Protein AF-A0A7R9LLB5-F1 (afdb_monomer_lite)

Sequence (236 aa):
MDQRNLKNLLDFISNYSDINAICLLLKPNNTRVDVIFKSCLLQLFSHLNKSAADNILFLYTNTHTPGNSATILISELNRVRNDNPDINIKHNKQIIYCINYKPFTYAVAASSPNNIELSTDLKNDQDIKWKRSNVECKRLLDYICGLSTLVVNMAPPIGNERKQDTQRNLGDKQNEITLLMVSESGVEKSTFINAYVNYMTYDTMDEARDGKIKCLLNEKFTLMDQDTYELKTIGL

Structure (mmCIF, N/CA/C/O backbone):
data_AF-A0A7R9LLB5-F1
#
_entry.id   AF-A0A7R9LLB5-F1
#
loop_
_atom_site.group_PDB
_atom_site.id
_atom_site.type_symbol
_atom_site.label_atom_id
_atom_site.label_alt_id
_atom_site.label_comp_id
_atom_site.label_asym_id
_atom_site.label_entity_id
_atom_site.label_seq_id
_atom_site.pdbx_PDB_ins_code
_atom_site.Cartn_x
_atom_site.Cartn_y
_atom_site.Cartn_z
_atom_site.occupancy
_atom_site.B_iso_or_equiv
_atom_site.auth_seq_id
_atom_site.auth_comp_id
_atom_site.auth_asym_id
_atom_site.auth_atom_id
_atom_site.pdbx_PDB_model_num
ATOM 1 N N . MET A 1 1 ? -5.709 19.212 6.577 1.00 49.56 1 MET A N 1
ATOM 2 C CA . MET A 1 1 ? -7.121 18.808 6.652 1.00 49.56 1 MET A CA 1
ATOM 3 C C . MET A 1 1 ? -7.777 19.686 7.686 1.00 49.56 1 MET A C 1
ATOM 5 O O . MET A 1 1 ? -7.492 19.556 8.865 1.00 49.56 1 MET A O 1
ATOM 9 N N . ASP A 1 2 ? -8.557 20.637 7.190 1.00 49.38 2 ASP A N 1
ATOM 10 C CA . ASP A 1 2 ? -9.452 21.497 7.967 1.00 49.38 2 ASP A CA 1
ATOM 11 C C . ASP A 1 2 ? -10.677 20.674 8.438 1.00 49.38 2 ASP A C 1
ATOM 13 O O . ASP A 1 2 ? -10.947 19.619 7.854 1.00 49.38 2 ASP A O 1
ATOM 17 N N . GLN A 1 3 ? -11.440 21.134 9.438 1.00 52.91 3 GLN A N 1
ATOM 18 C CA . GLN A 1 3 ? -12.658 20.464 9.946 1.00 52.91 3 GLN A CA 1
ATOM 19 C C . GLN A 1 3 ? -13.660 20.137 8.823 1.00 52.91 3 GLN A C 1
ATOM 21 O O . GLN A 1 3 ? -14.359 19.126 8.865 1.00 52.91 3 GLN A O 1
ATOM 26 N N . ARG A 1 4 ? -13.665 20.951 7.761 1.00 54.00 4 ARG A N 1
ATOM 27 C CA . ARG A 1 4 ? -14.432 20.717 6.528 1.00 54.00 4 ARG A CA 1
ATOM 28 C C . ARG A 1 4 ? -14.044 19.426 5.802 1.00 54.00 4 ARG A C 1
ATOM 30 O O . ARG A 1 4 ? -14.923 18.724 5.320 1.00 54.00 4 ARG A O 1
ATOM 37 N N . ASN A 1 5 ? -12.758 19.075 5.754 1.00 58.94 5 ASN A N 1
ATOM 38 C CA . ASN A 1 5 ? -12.308 17.849 5.086 1.00 58.94 5 ASN A CA 1
ATOM 39 C C . ASN A 1 5 ? -12.683 16.602 5.886 1.00 58.94 5 ASN A C 1
ATOM 41 O O . ASN A 1 5 ? -12.982 15.577 5.284 1.00 58.94 5 ASN A O 1
ATOM 45 N N . LEU A 1 6 ? -12.692 16.694 7.219 1.00 60.88 6 LEU A N 1
ATOM 46 C CA . LEU A 1 6 ? -13.180 15.604 8.055 1.00 60.88 6 LEU A CA 1
ATOM 47 C C . LEU A 1 6 ? -14.690 15.448 7.925 1.00 60.88 6 LEU A C 1
ATOM 49 O O . LEU A 1 6 ? -15.148 14.329 7.749 1.00 60.88 6 LEU A O 1
ATOM 53 N N . LYS A 1 7 ? -15.458 16.541 7.985 1.00 64.31 7 LYS A N 1
ATOM 54 C CA . LYS A 1 7 ? -16.906 16.470 7.777 1.00 64.31 7 LYS A CA 1
ATOM 55 C C . LYS A 1 7 ? -17.223 15.827 6.429 1.00 64.31 7 LYS A C 1
ATOM 57 O O . LYS A 1 7 ? -17.986 14.879 6.392 1.00 64.31 7 LYS A O 1
ATOM 62 N N . ASN A 1 8 ? -16.539 16.236 5.362 1.00 65.94 8 ASN A N 1
ATOM 63 C CA . ASN A 1 8 ? -16.682 15.604 4.051 1.00 65.94 8 ASN A CA 1
ATOM 64 C C . ASN A 1 8 ? -16.274 14.121 4.056 1.00 65.94 8 ASN A C 1
ATOM 66 O O . ASN A 1 8 ? -16.890 13.331 3.355 1.00 65.94 8 ASN A O 1
ATOM 70 N N . LEU A 1 9 ? -15.249 13.729 4.824 1.00 68.00 9 LEU A N 1
ATOM 71 C CA . LEU A 1 9 ? -14.846 12.328 4.972 1.00 68.00 9 LEU A CA 1
ATOM 72 C C . LEU A 1 9 ? -15.898 11.517 5.740 1.00 68.00 9 LEU A C 1
ATOM 74 O O . LEU A 1 9 ? -16.218 10.414 5.321 1.00 68.00 9 LEU A O 1
ATOM 78 N N . LEU A 1 10 ? -16.442 12.048 6.836 1.00 66.69 10 LEU A N 1
ATOM 79 C CA . LEU A 1 10 ? -17.487 11.405 7.634 1.00 66.69 10 LEU A CA 1
ATOM 80 C C . LEU A 1 10 ? -18.813 11.336 6.868 1.00 66.69 10 LEU A C 1
ATOM 82 O O . LEU A 1 10 ? -19.460 10.296 6.896 1.00 66.69 10 LEU A O 1
ATOM 86 N N . ASP A 1 11 ? -19.171 12.395 6.139 1.00 66.50 11 ASP A N 1
ATOM 87 C CA . ASP A 1 11 ? -20.313 12.435 5.223 1.00 66.50 11 ASP A CA 1
ATOM 88 C C . ASP A 1 11 ? -20.103 11.450 4.063 1.00 66.50 11 ASP A C 1
ATOM 90 O O . ASP A 1 11 ? -21.030 10.777 3.632 1.00 66.50 11 ASP A O 1
ATOM 94 N N . PHE A 1 12 ? -18.876 11.306 3.555 1.00 67.75 12 PHE A N 1
ATOM 95 C CA . PHE A 1 12 ? -18.561 10.275 2.568 1.00 67.75 12 PHE A CA 1
ATOM 96 C C . PHE A 1 12 ? -18.749 8.883 3.175 1.00 67.75 12 PHE A C 1
ATOM 98 O O . PHE A 1 12 ? -19.498 8.092 2.623 1.00 67.75 12 PHE A O 1
ATOM 105 N N . ILE A 1 13 ? -18.144 8.606 4.334 1.00 65.75 13 ILE A N 1
ATOM 106 C CA . ILE A 1 13 ? -18.245 7.324 5.047 1.00 65.75 13 ILE A CA 1
ATOM 107 C C . ILE A 1 13 ? -19.707 6.968 5.364 1.00 65.75 13 ILE A C 1
ATOM 109 O O . ILE A 1 13 ? -20.083 5.812 5.209 1.00 65.75 13 ILE A O 1
ATOM 113 N N . SER A 1 14 ? -20.543 7.937 5.756 1.00 65.06 14 SER A N 1
ATOM 114 C CA . SER A 1 14 ? -21.964 7.713 6.069 1.00 65.06 14 SER A CA 1
ATOM 115 C C . SER A 1 14 ? -22.841 7.454 4.840 1.00 65.06 14 SER A C 1
ATOM 117 O O . SER A 1 14 ? -23.925 6.890 4.978 1.00 65.06 14 SER A O 1
ATOM 119 N N . ASN A 1 15 ? -22.379 7.822 3.642 1.00 64.06 15 ASN A N 1
ATOM 120 C CA . ASN A 1 1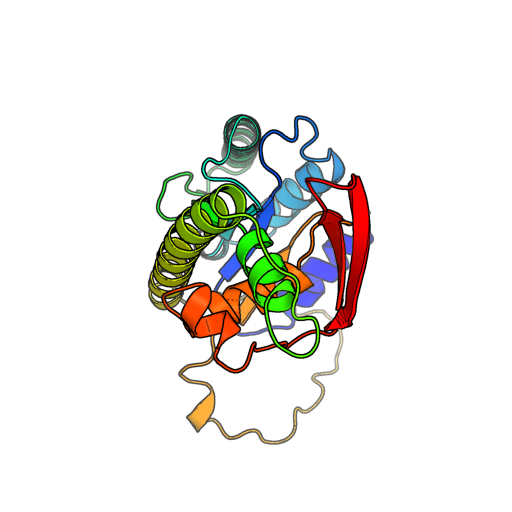5 ? -23.096 7.593 2.387 1.00 64.06 15 ASN A CA 1
ATOM 121 C C . ASN A 1 15 ? -22.830 6.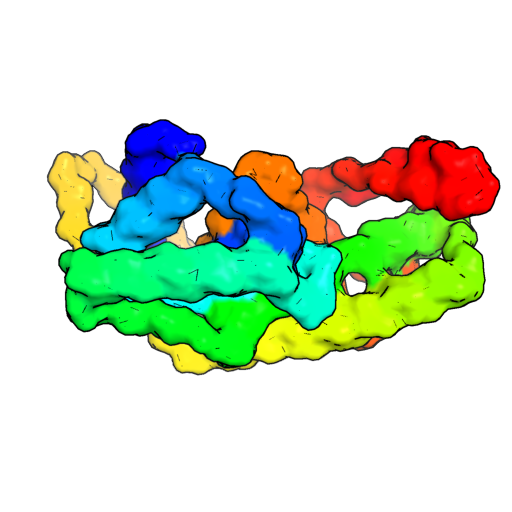211 1.760 1.00 64.06 15 ASN A C 1
ATOM 123 O O . ASN A 1 15 ? -23.534 5.841 0.821 1.00 64.06 15 ASN A O 1
ATOM 127 N N . TYR A 1 16 ? -21.860 5.434 2.257 1.00 63.41 16 TYR A N 1
ATOM 128 C CA . TYR A 1 16 ? -21.642 4.052 1.812 1.00 63.41 16 TYR A CA 1
ATOM 129 C C . TYR A 1 16 ? -22.176 3.071 2.852 1.00 63.41 16 TYR A C 1
ATOM 131 O O . TYR A 1 16 ? -21.765 3.086 4.009 1.00 63.41 16 TYR A O 1
ATOM 139 N N . SER A 1 17 ? -23.075 2.183 2.422 1.00 57.56 17 SER A N 1
ATOM 140 C CA . SER A 1 17 ? -23.671 1.160 3.287 1.00 57.56 17 SER A CA 1
ATOM 141 C C . SER A 1 17 ? -22.697 0.048 3.683 1.00 57.56 17 SER A C 1
ATOM 143 O O . SER A 1 17 ? -22.923 -0.602 4.699 1.00 57.56 17 SER A O 1
ATOM 145 N N . ASP A 1 18 ? -21.629 -0.156 2.899 1.00 70.56 18 ASP A N 1
ATOM 146 C CA . ASP A 1 18 ? -20.820 -1.375 2.926 1.00 70.56 18 ASP A CA 1
ATOM 147 C C . ASP A 1 18 ? -19.309 -1.056 2.808 1.00 70.56 18 ASP A C 1
ATOM 149 O O . ASP A 1 18 ? -18.733 -1.189 1.729 1.00 70.56 18 ASP A O 1
ATOM 153 N N . ILE A 1 19 ? -18.650 -0.597 3.885 1.00 75.75 19 ILE A N 1
ATOM 154 C CA . ILE A 1 19 ? -17.178 -0.414 3.923 1.00 75.75 19 ILE A CA 1
ATOM 155 C C . ILE A 1 19 ? -16.534 -1.606 4.638 1.00 75.75 19 ILE A C 1
ATOM 157 O O . ILE A 1 19 ? -16.838 -1.870 5.795 1.00 75.75 19 ILE A O 1
ATOM 161 N N . ASN A 1 20 ? -15.603 -2.318 4.001 1.00 84.19 20 ASN A N 1
ATOM 162 C CA . ASN A 1 20 ? -14.932 -3.466 4.626 1.00 84.19 20 ASN A CA 1
ATOM 163 C C . ASN A 1 20 ? -13.692 -3.058 5.417 1.00 84.19 20 ASN A C 1
ATOM 165 O O . ASN A 1 20 ? -13.414 -3.650 6.456 1.00 84.19 20 ASN A O 1
ATOM 169 N N . ALA A 1 21 ? -12.939 -2.061 4.950 1.00 86.94 21 ALA A N 1
ATOM 170 C CA . ALA A 1 21 ? -11.770 -1.579 5.676 1.00 86.94 21 ALA A CA 1
ATOM 171 C C . ALA A 1 21 ? -11.461 -0.103 5.417 1.00 86.94 21 ALA A C 1
ATOM 173 O O . ALA A 1 21 ? -11.672 0.426 4.323 1.00 86.94 21 ALA A O 1
ATOM 174 N N . ILE A 1 22 ? -10.898 0.543 6.435 1.00 84.62 22 ILE A N 1
ATOM 175 C CA . ILE A 1 22 ? -10.331 1.887 6.381 1.00 84.62 22 ILE A CA 1
ATOM 176 C C . ILE A 1 22 ? -8.808 1.741 6.424 1.00 84.62 22 ILE A C 1
ATOM 178 O O . ILE A 1 22 ? -8.217 1.477 7.469 1.00 84.62 22 ILE A O 1
ATOM 182 N N . CYS A 1 23 ? -8.167 1.912 5.273 1.00 87.12 23 CYS A N 1
ATOM 183 C CA . CYS A 1 23 ? -6.726 1.806 5.094 1.00 87.12 23 CYS A CA 1
ATOM 184 C C . CYS A 1 23 ? -6.063 3.178 5.259 1.00 87.12 23 CYS A C 1
ATOM 186 O O . CYS A 1 23 ? -6.238 4.083 4.440 1.00 87.12 23 CYS A O 1
ATOM 188 N N . LEU A 1 24 ? -5.257 3.323 6.304 1.00 85.06 24 LEU A N 1
ATOM 189 C CA . LEU A 1 24 ? -4.486 4.523 6.606 1.00 85.06 24 LEU A CA 1
ATOM 190 C C . LEU A 1 24 ? -3.073 4.373 6.035 1.00 85.06 24 LEU A C 1
ATOM 192 O O . LEU A 1 24 ? -2.275 3.596 6.558 1.00 85.06 24 LEU A O 1
ATOM 196 N N . LEU A 1 25 ? -2.758 5.104 4.965 1.00 85.19 25 LEU A N 1
ATOM 197 C CA . LEU A 1 25 ? -1.441 5.060 4.327 1.00 85.19 25 LEU A CA 1
ATOM 198 C C . LEU A 1 25 ? -0.477 6.037 5.015 1.00 85.19 25 LEU A C 1
ATOM 200 O O . LEU A 1 25 ? -0.747 7.237 5.104 1.00 85.19 25 LEU A O 1
ATOM 204 N N . LEU A 1 26 ? 0.669 5.516 5.452 1.00 82.69 26 LEU A N 1
ATOM 205 C CA . LEU A 1 26 ? 1.672 6.188 6.277 1.00 82.69 26 LEU A CA 1
ATOM 206 C C . LEU A 1 26 ? 3.067 6.098 5.639 1.00 82.69 26 LEU A C 1
ATOM 208 O O . LEU A 1 26 ? 3.424 5.093 5.022 1.00 82.69 26 LEU A O 1
ATOM 212 N N . LYS A 1 27 ? 3.902 7.125 5.838 1.00 81.19 27 LYS A N 1
ATOM 213 C CA . LYS A 1 27 ? 5.339 7.069 5.509 1.00 81.19 27 LYS A CA 1
ATOM 214 C C . LYS A 1 27 ? 6.141 6.577 6.727 1.00 81.19 27 LYS A C 1
ATOM 216 O O . LYS A 1 27 ? 5.858 7.027 7.839 1.00 81.19 27 LYS A O 1
ATOM 221 N N . PRO A 1 28 ? 7.138 5.687 6.553 1.00 75.06 28 PRO A N 1
ATOM 222 C CA . PRO A 1 28 ? 8.045 5.289 7.630 1.00 75.06 28 PRO A CA 1
ATOM 223 C C . PRO A 1 28 ? 8.881 6.480 8.100 1.00 75.06 28 PRO A C 1
ATOM 225 O O . PRO A 1 28 ? 9.224 7.355 7.305 1.00 75.06 28 PRO A O 1
ATOM 228 N N . ASN A 1 29 ? 9.275 6.476 9.374 1.00 68.50 29 ASN A N 1
ATOM 229 C CA . ASN A 1 29 ? 10.201 7.457 9.961 1.00 68.50 29 ASN A CA 1
ATOM 230 C C . ASN A 1 29 ? 9.815 8.929 9.745 1.00 68.50 29 ASN A C 1
ATOM 232 O O . ASN A 1 29 ? 10.645 9.821 9.922 1.00 68.50 29 ASN A O 1
ATOM 236 N N . ASN A 1 30 ? 8.557 9.197 9.405 1.00 66.00 30 ASN A N 1
ATOM 237 C CA . ASN A 1 30 ? 8.038 10.541 9.416 1.00 66.00 30 ASN A CA 1
ATOM 238 C C . ASN A 1 30 ? 7.872 10.953 10.884 1.00 66.00 30 ASN A C 1
ATOM 240 O O . ASN A 1 30 ? 6.969 10.482 11.579 1.00 66.00 30 ASN A O 1
ATOM 244 N N . THR A 1 31 ? 8.793 11.791 11.362 1.00 55.16 31 THR A N 1
ATOM 245 C CA . THR A 1 31 ? 8.738 12.411 12.697 1.00 55.16 31 THR A CA 1
ATOM 246 C C . THR A 1 31 ? 7.596 13.417 12.801 1.00 55.16 31 THR A C 1
ATOM 248 O O . THR A 1 31 ? 7.167 13.760 13.899 1.00 55.16 31 THR A O 1
ATOM 251 N N . ARG A 1 32 ? 7.079 13.854 11.648 1.00 56.00 32 ARG A N 1
ATOM 252 C CA . ARG A 1 32 ? 5.889 14.673 11.480 1.00 56.00 32 ARG A CA 1
ATOM 253 C C . ARG A 1 32 ? 4.791 13.796 10.892 1.00 56.00 32 ARG A C 1
ATOM 255 O O . ARG A 1 32 ? 4.390 13.993 9.752 1.00 56.00 32 ARG A O 1
ATOM 262 N N . VAL A 1 33 ? 4.308 12.816 11.657 1.00 55.97 33 VAL A N 1
ATOM 263 C CA . VAL A 1 33 ? 2.903 12.422 11.476 1.00 55.97 33 VAL A CA 1
ATOM 264 C C . VAL A 1 33 ? 2.143 13.733 11.644 1.00 55.97 33 VAL A C 1
ATOM 266 O O . VAL A 1 33 ? 2.167 14.290 12.744 1.00 55.97 33 VAL A O 1
ATOM 269 N N . ASP A 1 34 ? 1.678 14.318 10.537 1.00 57.62 34 ASP A N 1
ATOM 270 C CA . ASP A 1 34 ? 1.334 15.735 10.478 1.00 57.62 34 ASP A CA 1
ATOM 271 C C . ASP A 1 34 ? 0.345 16.023 11.611 1.00 57.62 34 ASP A C 1
ATOM 273 O O . ASP A 1 34 ? -0.551 15.220 11.873 1.00 57.62 34 ASP A O 1
ATOM 277 N N . VAL A 1 35 ? 0.501 17.140 12.324 1.00 56.19 35 VAL A N 1
ATOM 278 C CA . VAL A 1 35 ? -0.443 17.557 13.379 1.00 56.19 35 VAL A CA 1
ATOM 279 C C . VAL A 1 35 ? -1.879 17.498 12.845 1.00 56.19 35 VAL A C 1
ATOM 281 O O . VAL A 1 35 ? -2.815 17.137 13.558 1.00 56.19 35 VAL A O 1
ATOM 284 N N . ILE A 1 36 ? -2.026 17.767 11.550 1.00 53.47 36 ILE A N 1
ATOM 285 C CA . ILE A 1 36 ? -3.245 17.609 10.773 1.00 53.47 36 ILE A CA 1
ATOM 286 C C . ILE A 1 36 ? -3.702 16.150 10.648 1.00 53.47 36 ILE A C 1
ATOM 288 O O . ILE A 1 36 ? -4.884 15.870 10.840 1.00 53.47 36 ILE A O 1
ATOM 292 N N . PHE A 1 37 ? -2.814 15.226 10.283 1.00 60.97 37 PHE A N 1
ATOM 293 C CA . PHE A 1 37 ? -3.149 13.811 10.142 1.00 60.97 37 PHE A CA 1
ATOM 294 C C . PHE A 1 37 ? -3.474 13.195 11.503 1.00 60.97 37 PHE A C 1
ATOM 296 O O . PHE A 1 37 ? -4.466 12.487 11.635 1.00 60.97 37 PHE A O 1
ATOM 303 N N . LYS A 1 38 ? -2.722 13.572 12.540 1.00 63.38 38 LYS A N 1
ATOM 304 C CA . LYS A 1 38 ? -3.017 13.268 13.939 1.00 63.38 38 LYS A CA 1
ATOM 305 C C . LYS A 1 38 ? -4.412 13.754 14.333 1.00 63.38 38 LYS A C 1
ATOM 307 O O . LYS A 1 38 ? -5.217 12.955 14.789 1.00 63.38 38 LYS A O 1
ATOM 312 N N . SER A 1 39 ? -4.727 15.031 14.112 1.00 59.09 39 SER A N 1
ATOM 313 C CA . SER A 1 39 ? -6.050 15.589 14.425 1.00 59.09 39 SER A CA 1
ATOM 314 C C . SER A 1 39 ? -7.172 14.892 13.643 1.00 59.09 39 SER A C 1
ATOM 316 O O . SER A 1 39 ? -8.220 14.592 14.206 1.00 59.09 39 SER A O 1
ATOM 318 N N . CYS A 1 40 ? -6.927 14.553 12.373 1.00 62.19 40 CYS A N 1
ATOM 319 C CA . CYS A 1 40 ? -7.862 13.798 11.540 1.00 62.19 40 CYS A CA 1
ATOM 320 C C . CYS A 1 40 ? -8.109 12.387 12.087 1.00 62.19 40 CYS A C 1
ATOM 322 O O . CYS A 1 40 ? -9.258 11.974 12.184 1.00 62.19 40 CYS A O 1
ATOM 324 N N . LEU A 1 41 ? -7.060 11.672 12.502 1.00 69.25 41 LEU A N 1
ATOM 325 C CA . LEU A 1 41 ? -7.192 10.352 13.114 1.00 69.25 41 LEU A CA 1
ATOM 326 C C . LEU A 1 41 ? -7.952 10.406 14.437 1.00 69.25 41 LEU A C 1
ATOM 328 O O . LEU A 1 41 ? -8.886 9.634 14.615 1.00 69.25 41 LEU A O 1
ATOM 332 N N . LEU A 1 42 ? -7.597 11.332 15.337 1.00 65.62 42 LEU A N 1
ATOM 333 C CA . LEU A 1 42 ? -8.286 11.498 16.624 1.00 65.62 42 LEU A CA 1
ATOM 334 C C . LEU A 1 42 ? -9.783 11.742 16.420 1.00 65.62 42 LEU A C 1
ATOM 336 O O . LEU A 1 42 ? -10.610 11.100 17.062 1.00 65.62 42 LEU A O 1
ATOM 340 N N . GLN A 1 43 ? -10.125 12.643 15.500 1.00 65.75 43 GLN A N 1
ATOM 341 C CA . GLN A 1 43 ? -11.515 12.966 15.222 1.00 65.75 43 GLN A CA 1
ATOM 342 C C . GLN A 1 43 ? -12.224 11.852 14.439 1.00 65.75 43 GLN A C 1
ATOM 344 O O . GLN A 1 43 ? -13.404 11.627 14.662 1.00 65.75 43 GLN A O 1
ATOM 349 N N . LEU A 1 44 ? -11.547 11.114 13.554 1.00 71.62 44 LEU A N 1
ATOM 350 C CA . LEU A 1 44 ? -12.133 9.926 12.932 1.00 71.62 44 LEU A CA 1
ATOM 351 C C . LEU A 1 44 ? -12.498 8.914 14.024 1.00 71.62 44 LEU A C 1
ATOM 353 O O . LEU A 1 44 ? -13.653 8.520 14.125 1.00 71.62 44 LEU A O 1
ATOM 357 N N . PHE A 1 45 ? -11.553 8.568 14.899 1.00 72.00 45 PHE A N 1
ATOM 358 C CA . PHE A 1 45 ? -11.795 7.607 15.971 1.00 72.00 45 PHE A CA 1
ATOM 359 C C . PHE A 1 45 ? -12.903 8.057 16.928 1.00 72.00 45 PHE A C 1
ATOM 361 O O . PHE A 1 45 ? -13.749 7.239 17.260 1.00 72.00 45 PHE A O 1
ATOM 368 N N . SER A 1 46 ? -12.982 9.339 17.304 1.00 67.31 46 SER A N 1
ATOM 369 C CA . SER A 1 46 ? -14.027 9.825 18.223 1.00 67.31 46 SER A CA 1
ATOM 370 C C . SER A 1 46 ? -15.456 9.724 17.673 1.00 67.31 46 SER A C 1
ATOM 372 O O . SER A 1 46 ? -16.407 9.795 18.443 1.00 67.31 46 SER A O 1
ATOM 374 N N . HIS A 1 47 ? -15.624 9.603 16.353 1.00 65.75 47 HIS A N 1
ATOM 375 C CA . HIS A 1 47 ? -16.934 9.474 15.701 1.00 65.75 47 HIS A CA 1
ATOM 376 C C . HIS A 1 47 ? -17.217 8.047 15.211 1.00 65.75 47 HIS A C 1
ATOM 378 O O . HIS A 1 47 ? -18.312 7.766 14.726 1.00 65.75 47 HIS A O 1
ATOM 384 N N . LEU A 1 48 ? -16.242 7.143 15.317 1.00 65.56 48 LEU A N 1
ATOM 385 C CA . LEU A 1 48 ? -16.372 5.757 14.898 1.00 65.56 48 LEU A CA 1
ATOM 386 C C . LEU A 1 48 ? -16.889 4.898 16.061 1.00 65.56 48 LEU A C 1
ATOM 388 O O . LEU A 1 48 ? -16.383 4.946 17.179 1.00 65.56 48 LEU A O 1
ATOM 392 N N . ASN A 1 49 ? -17.911 4.086 15.791 1.00 64.06 49 ASN A N 1
ATOM 393 C CA . ASN A 1 49 ? -18.416 3.116 16.760 1.00 64.06 49 ASN A CA 1
ATOM 394 C C . ASN A 1 49 ? -17.389 1.989 17.010 1.00 64.06 49 ASN A C 1
ATOM 396 O O . ASN A 1 49 ? -16.446 1.796 16.243 1.00 64.06 49 ASN A O 1
ATOM 400 N N . LYS A 1 50 ? -17.591 1.200 18.073 1.00 64.25 50 LYS A N 1
ATOM 401 C CA . LYS A 1 50 ? -16.687 0.098 18.450 1.00 64.25 50 LYS A CA 1
ATOM 402 C C . LYS A 1 50 ? -16.409 -0.879 17.299 1.00 64.25 50 LYS A C 1
ATOM 404 O O . LYS A 1 50 ? -15.284 -1.349 17.182 1.00 64.25 50 LYS A O 1
ATOM 409 N N . SER A 1 51 ? -17.399 -1.151 16.443 1.00 64.56 51 SER A N 1
ATOM 410 C CA . SER A 1 51 ? -17.217 -2.034 15.283 1.00 64.56 51 SER A CA 1
ATOM 411 C C . SER A 1 51 ? -16.289 -1.441 14.225 1.00 64.56 51 SER A C 1
ATOM 413 O O . SER A 1 51 ? -15.489 -2.170 13.660 1.00 64.56 51 SER A O 1
ATOM 415 N N . ALA A 1 52 ? -16.315 -0.126 14.000 1.00 68.94 52 ALA A N 1
ATOM 416 C CA . ALA A 1 52 ? -15.465 0.518 13.001 1.00 68.94 52 ALA A CA 1
ATOM 417 C C . ALA A 1 52 ? -13.972 0.461 13.332 1.00 68.94 52 ALA A C 1
ATOM 419 O O . ALA A 1 52 ? -13.151 0.451 12.417 1.00 68.94 52 ALA A O 1
ATOM 420 N N . ALA A 1 53 ? -13.613 0.401 14.617 1.00 72.94 53 ALA A N 1
ATOM 421 C CA . ALA A 1 53 ? -12.221 0.288 15.044 1.00 72.94 53 ALA A CA 1
ATOM 422 C C . ALA A 1 53 ? -11.557 -1.020 14.575 1.00 72.94 53 ALA A C 1
ATOM 424 O O . ALA A 1 53 ? -10.357 -1.022 14.300 1.00 72.94 53 ALA A O 1
ATOM 425 N N . ASP A 1 54 ? -12.323 -2.109 14.441 1.00 78.25 54 ASP A N 1
ATOM 426 C CA . ASP A 1 54 ? -11.818 -3.399 13.952 1.00 78.25 54 ASP A CA 1
ATOM 427 C C . ASP A 1 54 ? -11.543 -3.392 12.437 1.00 78.25 54 ASP A C 1
ATOM 429 O O . ASP A 1 54 ? -10.734 -4.183 11.954 1.00 78.25 54 ASP A O 1
ATOM 433 N N . ASN A 1 55 ? -12.155 -2.468 11.691 1.00 83.69 55 ASN A N 1
ATOM 434 C CA . ASN A 1 55 ? -11.976 -2.330 10.246 1.00 83.69 55 ASN A CA 1
ATOM 435 C C . ASN A 1 55 ? -10.811 -1.393 9.865 1.00 83.69 55 ASN A C 1
ATOM 437 O O . ASN A 1 55 ? -10.611 -1.117 8.681 1.00 83.69 55 ASN A O 1
ATOM 441 N N . ILE A 1 56 ? -10.041 -0.876 10.829 1.00 84.69 56 ILE A N 1
ATOM 442 C CA . ILE A 1 56 ? -8.961 0.090 10.575 1.00 84.69 56 ILE A CA 1
ATOM 443 C C . ILE A 1 56 ? -7.617 -0.619 10.416 1.00 84.69 56 ILE A C 1
ATOM 445 O O . ILE A 1 56 ? -7.169 -1.351 11.298 1.00 84.69 56 ILE A O 1
ATOM 449 N N . LEU A 1 57 ? -6.944 -0.344 9.298 1.00 89.50 57 LEU A N 1
ATOM 450 C CA . LEU A 1 57 ? -5.673 -0.951 8.907 1.00 89.50 57 LEU A CA 1
ATOM 451 C C . LEU A 1 57 ? -4.621 0.132 8.658 1.00 89.50 57 LEU A C 1
ATOM 453 O O . LEU A 1 57 ? -4.909 1.168 8.061 1.00 89.50 57 LEU A O 1
ATOM 457 N N . PHE A 1 58 ? -3.381 -0.120 9.070 1.00 88.56 58 PHE A N 1
ATOM 458 C CA . PHE A 1 58 ? -2.257 0.804 8.909 1.00 88.56 58 PHE A CA 1
ATOM 459 C C . PHE A 1 58 ? -1.287 0.285 7.850 1.00 88.56 58 PHE A C 1
ATOM 461 O O . PHE A 1 58 ? -0.655 -0.756 8.025 1.00 88.56 58 PHE A O 1
ATOM 468 N N . LEU A 1 59 ? -1.153 1.017 6.747 1.00 90.94 59 LEU A N 1
ATOM 469 C CA . LEU A 1 59 ? -0.329 0.648 5.600 1.00 90.94 59 LEU A CA 1
ATOM 470 C C . LEU A 1 59 ? 0.876 1.586 5.515 1.00 90.94 59 LEU A C 1
ATOM 472 O O . LEU A 1 59 ? 0.752 2.747 5.142 1.00 90.94 59 LEU A O 1
ATOM 476 N N . TYR A 1 60 ? 2.064 1.086 5.823 1.00 89.38 60 TYR A N 1
ATOM 477 C CA . TYR A 1 60 ? 3.311 1.821 5.670 1.00 89.38 60 TYR A CA 1
ATOM 478 C C . TYR A 1 60 ? 3.879 1.621 4.266 1.00 89.38 60 TYR A C 1
ATOM 480 O O . TYR A 1 60 ? 4.196 0.503 3.858 1.00 89.38 60 TYR A O 1
ATOM 488 N N . THR A 1 61 ? 4.018 2.716 3.524 1.00 88.25 61 THR A N 1
ATOM 489 C CA . THR A 1 61 ? 4.473 2.688 2.129 1.00 88.25 61 THR A CA 1
ATOM 490 C C . THR A 1 61 ? 5.996 2.754 2.021 1.00 88.25 61 THR A C 1
ATOM 492 O O . THR A 1 61 ? 6.634 3.484 2.778 1.00 88.25 61 THR A O 1
ATOM 495 N N . ASN A 1 62 ? 6.575 2.056 1.040 1.00 87.19 62 ASN A N 1
ATOM 496 C CA . ASN A 1 62 ? 8.006 2.103 0.701 1.00 87.19 62 ASN A CA 1
ATOM 497 C C . ASN A 1 62 ? 8.952 1.751 1.858 1.00 87.19 62 ASN A C 1
ATOM 499 O O . ASN A 1 62 ? 9.999 2.373 2.044 1.00 87.19 62 ASN A O 1
ATOM 503 N N . THR A 1 63 ? 8.570 0.752 2.651 1.00 88.56 63 THR A N 1
ATOM 504 C CA . THR A 1 63 ? 9.370 0.271 3.777 1.00 88.56 63 THR A CA 1
ATOM 505 C C . THR A 1 63 ? 9.170 -1.215 4.025 1.00 88.56 63 THR A C 1
ATOM 507 O O . THR A 1 63 ? 8.230 -1.823 3.519 1.00 88.56 63 THR A O 1
ATOM 510 N N . HIS A 1 64 ? 10.054 -1.800 4.828 1.00 85.06 64 HIS A N 1
ATOM 511 C CA . HIS A 1 64 ? 9.912 -3.153 5.372 1.00 85.06 64 HIS A CA 1
ATOM 512 C C . HIS A 1 64 ? 9.488 -3.167 6.837 1.00 85.06 64 HIS A C 1
ATOM 514 O O . HIS A 1 64 ? 9.063 -4.202 7.343 1.00 85.06 64 HIS A O 1
ATOM 520 N N . THR A 1 65 ? 9.613 -2.032 7.522 1.00 86.31 65 THR A N 1
ATOM 521 C CA . THR A 1 65 ? 9.178 -1.874 8.905 1.00 86.31 65 THR A CA 1
ATOM 522 C C . THR A 1 65 ? 8.460 -0.535 9.065 1.00 86.31 65 THR A C 1
ATOM 524 O O . THR A 1 65 ? 8.796 0.433 8.379 1.00 86.31 65 THR A O 1
ATOM 527 N N . PRO A 1 66 ? 7.505 -0.422 9.997 1.00 83.62 66 PRO A N 1
ATOM 528 C CA . PRO A 1 66 ? 6.835 0.851 10.270 1.00 83.62 66 PRO A CA 1
ATOM 529 C C . PRO A 1 66 ? 7.780 1.986 10.704 1.00 83.62 66 PRO A C 1
ATOM 531 O O . PRO A 1 66 ? 7.445 3.170 10.602 1.00 83.62 66 PRO A O 1
ATOM 534 N N . GLY A 1 67 ? 8.970 1.627 11.199 1.00 84.69 67 GLY A N 1
ATOM 535 C CA . GLY A 1 67 ? 9.956 2.561 11.729 1.00 84.69 67 GLY A CA 1
ATOM 536 C C . GLY A 1 67 ? 9.434 3.346 12.935 1.00 84.69 67 GLY A C 1
ATOM 537 O O . GLY A 1 67 ? 8.496 2.933 13.619 1.00 84.69 67 GLY A O 1
ATOM 538 N N . ASN A 1 68 ? 10.017 4.520 13.173 1.00 80.50 68 ASN A N 1
ATOM 539 C CA . ASN A 1 68 ? 9.674 5.371 14.321 1.00 80.50 68 ASN A CA 1
ATOM 540 C C . ASN A 1 68 ? 8.226 5.891 14.284 1.00 80.50 68 ASN A C 1
ATOM 542 O O . ASN A 1 68 ? 7.657 6.230 15.322 1.00 80.50 68 ASN A O 1
ATOM 546 N N . SER A 1 69 ? 7.605 5.923 13.103 1.00 79.06 69 SER A N 1
ATOM 547 C CA . SER A 1 69 ? 6.217 6.357 12.936 1.00 79.06 69 SER A CA 1
ATOM 548 C C . SER A 1 69 ? 5.211 5.398 13.580 1.00 79.06 69 SER A C 1
ATOM 550 O O . SER A 1 69 ? 4.129 5.847 13.951 1.00 79.06 69 SER A O 1
ATOM 552 N N . ALA A 1 70 ? 5.549 4.115 13.781 1.00 81.31 70 ALA A N 1
ATOM 553 C CA . ALA A 1 70 ? 4.716 3.226 14.600 1.00 81.31 70 ALA A CA 1
ATOM 554 C C . ALA A 1 70 ? 4.704 3.649 16.065 1.00 81.31 70 ALA A C 1
ATOM 556 O O . ALA A 1 70 ? 3.640 3.706 16.661 1.00 81.31 70 ALA A O 1
ATOM 557 N N . THR A 1 71 ? 5.851 4.005 16.645 1.00 80.62 71 THR A N 1
ATOM 558 C CA . THR A 1 71 ? 5.908 4.459 18.043 1.00 80.62 71 THR A CA 1
ATOM 559 C C . THR A 1 71 ? 5.034 5.691 18.262 1.00 80.62 71 THR A C 1
ATOM 561 O O . THR A 1 71 ? 4.294 5.758 19.244 1.00 80.62 71 THR A O 1
ATOM 564 N N . ILE A 1 72 ? 5.066 6.633 17.314 1.00 78.25 72 ILE A N 1
ATOM 565 C CA . ILE A 1 72 ? 4.203 7.818 17.343 1.00 78.25 72 ILE A CA 1
ATOM 566 C C . ILE A 1 72 ? 2.736 7.384 17.274 1.00 78.25 72 ILE A C 1
ATOM 568 O O . ILE A 1 72 ? 1.968 7.724 18.171 1.00 78.25 72 ILE A O 1
ATOM 572 N N . LEU A 1 73 ? 2.364 6.563 16.287 1.00 79.31 73 LEU A N 1
ATOM 573 C CA . LEU A 1 73 ? 1.002 6.047 16.145 1.00 79.31 73 LEU A CA 1
ATOM 574 C C . LEU A 1 73 ? 0.506 5.350 17.423 1.00 79.31 73 LEU A C 1
ATOM 576 O O . LEU A 1 73 ? -0.570 5.682 17.904 1.00 79.31 73 LEU A O 1
ATOM 580 N N . ILE A 1 74 ? 1.294 4.446 18.010 1.00 80.25 74 ILE A N 1
ATOM 581 C CA . ILE A 1 74 ? 0.959 3.749 19.263 1.00 80.25 74 ILE A CA 1
ATOM 582 C C . ILE A 1 74 ? 0.683 4.751 20.379 1.00 80.25 74 ILE A C 1
ATOM 584 O O . ILE A 1 74 ? -0.300 4.617 21.106 1.00 80.25 74 ILE A O 1
ATOM 588 N N . SER A 1 75 ? 1.547 5.757 20.535 1.00 79.19 75 SER A N 1
ATOM 589 C CA . SER A 1 75 ? 1.375 6.753 21.590 1.00 79.19 75 SER A CA 1
ATOM 590 C C . SER A 1 75 ? 0.098 7.576 21.406 1.00 79.19 75 SER A C 1
ATOM 592 O O . SER A 1 75 ? -0.570 7.875 22.393 1.00 79.19 75 SER A O 1
ATOM 594 N N . GLU A 1 76 ? -0.292 7.870 20.164 1.00 76.25 76 GLU A N 1
ATOM 595 C CA . GLU A 1 76 ? -1.550 8.557 19.862 1.00 76.25 76 GLU A CA 1
ATOM 596 C C . GLU A 1 76 ? -2.773 7.657 20.054 1.00 76.25 76 GLU A C 1
ATOM 598 O O . GLU A 1 76 ? -3.744 8.080 20.676 1.00 76.25 76 GLU A O 1
ATOM 603 N N . LEU A 1 77 ? -2.719 6.399 19.612 1.00 77.88 77 LEU A N 1
ATOM 604 C CA . LEU A 1 77 ? -3.793 5.429 19.847 1.00 77.88 77 LEU A CA 1
ATOM 605 C C . LEU A 1 77 ? -4.041 5.221 21.347 1.00 77.88 77 LEU A C 1
ATOM 607 O O . LEU A 1 77 ? -5.187 5.146 21.783 1.00 77.88 77 LEU A O 1
ATOM 611 N N . ASN A 1 78 ? -2.978 5.207 22.156 1.00 78.75 78 ASN A N 1
ATOM 612 C CA . ASN A 1 78 ? -3.099 5.132 23.610 1.00 78.75 78 ASN A CA 1
ATOM 613 C C . ASN A 1 78 ? -3.780 6.372 24.209 1.00 78.75 78 ASN A C 1
ATOM 615 O O . ASN A 1 78 ? -4.550 6.231 25.155 1.00 78.75 78 ASN A O 1
ATOM 619 N N . ARG A 1 79 ? -3.538 7.574 23.666 1.00 76.50 79 ARG A N 1
ATOM 620 C CA . ARG A 1 79 ? -4.236 8.798 24.101 1.00 76.50 79 ARG A CA 1
ATOM 621 C C . ARG A 1 79 ? -5.723 8.734 23.768 1.00 76.50 79 ARG A C 1
ATOM 623 O O . ARG A 1 79 ? -6.535 8.941 24.658 1.00 76.50 79 ARG A O 1
ATOM 630 N N . VAL A 1 80 ? -6.069 8.339 22.539 1.00 73.81 80 VAL A N 1
ATOM 631 C CA . VAL A 1 80 ? -7.470 8.127 22.123 1.00 73.81 80 VAL A CA 1
ATOM 632 C C . VAL A 1 80 ? -8.173 7.157 23.054 1.00 73.81 80 VAL A C 1
ATOM 634 O O . VAL A 1 80 ? -9.286 7.436 23.485 1.00 73.81 80 VAL A O 1
ATOM 637 N N . ARG A 1 81 ? -7.519 6.035 23.376 1.00 75.38 81 ARG A N 1
ATOM 638 C CA . ARG A 1 81 ? -8.067 5.015 24.273 1.00 75.38 81 ARG A CA 1
ATOM 639 C C . ARG A 1 81 ? -8.288 5.546 25.689 1.00 75.38 81 ARG A C 1
ATOM 641 O O . ARG A 1 81 ? -9.247 5.145 26.335 1.00 75.38 81 ARG A O 1
ATOM 648 N N . ASN A 1 82 ? -7.415 6.424 26.182 1.00 77.31 82 ASN A N 1
ATOM 649 C CA . ASN A 1 82 ? -7.600 7.046 27.494 1.00 77.31 82 ASN A CA 1
ATOM 650 C C . ASN A 1 82 ? -8.802 8.000 27.501 1.00 77.31 82 ASN A C 1
ATOM 652 O O . ASN A 1 82 ? -9.556 8.006 28.469 1.00 77.31 82 ASN A O 1
ATOM 656 N N . ASP A 1 83 ? -8.994 8.758 26.419 1.00 73.88 83 ASP A N 1
ATOM 657 C CA . ASP A 1 83 ? -10.117 9.691 26.281 1.00 73.88 83 ASP A CA 1
ATOM 658 C C . ASP A 1 83 ? -11.437 8.966 25.943 1.00 73.88 83 ASP A C 1
ATOM 660 O O . ASP A 1 83 ? -12.516 9.463 26.254 1.00 73.88 83 ASP A O 1
ATOM 664 N N . ASN A 1 84 ? -11.361 7.779 25.325 1.00 71.00 84 ASN A N 1
ATOM 665 C CA . ASN A 1 84 ? -12.495 6.964 24.876 1.00 71.00 84 ASN A CA 1
ATOM 666 C C . ASN A 1 84 ? -12.250 5.470 25.189 1.00 71.00 84 ASN A C 1
ATOM 668 O O . ASN A 1 84 ? -11.872 4.707 24.292 1.00 71.00 84 ASN A O 1
ATOM 672 N N . PRO A 1 85 ? -12.475 5.018 26.438 1.00 73.44 85 PRO A N 1
ATOM 673 C CA . PRO A 1 85 ? -12.157 3.650 26.874 1.00 73.44 85 PRO A CA 1
ATOM 674 C C . PRO A 1 85 ? -12.869 2.538 26.090 1.00 73.44 85 PRO A C 1
ATOM 676 O O . PRO A 1 85 ? -12.378 1.411 26.027 1.00 73.44 85 PRO A O 1
ATOM 679 N N . ASP A 1 86 ? -14.007 2.855 25.470 1.00 69.06 86 ASP A N 1
ATOM 680 C CA . ASP A 1 86 ? -14.811 1.913 24.686 1.00 69.06 86 ASP A CA 1
ATOM 681 C C . ASP A 1 86 ? -14.237 1.626 23.285 1.00 69.06 86 ASP A C 1
ATOM 683 O O . ASP A 1 86 ? -14.644 0.657 22.631 1.00 69.06 86 ASP A O 1
ATOM 687 N N . ILE A 1 87 ? -13.274 2.434 22.826 1.00 68.06 87 ILE A N 1
ATOM 688 C CA . ILE A 1 87 ? -12.606 2.285 21.530 1.00 68.06 87 ILE A CA 1
ATOM 689 C C . ILE A 1 87 ? -11.300 1.509 21.725 1.00 68.06 87 ILE A C 1
ATOM 691 O O . ILE A 1 87 ? -10.323 2.016 22.276 1.00 68.06 87 ILE A O 1
ATOM 695 N N . ASN A 1 88 ? -11.253 0.276 21.214 1.00 68.69 88 ASN A N 1
ATOM 696 C CA . ASN A 1 88 ? -10.044 -0.547 21.233 1.00 68.69 88 ASN A CA 1
ATOM 697 C C . ASN A 1 88 ? -9.476 -0.723 19.824 1.00 68.69 88 ASN A C 1
ATOM 699 O O . ASN A 1 88 ? -9.783 -1.694 19.135 1.00 68.69 88 ASN A O 1
ATOM 703 N N . ILE A 1 89 ? -8.618 0.204 19.406 1.00 69.12 89 ILE A N 1
ATOM 704 C CA . ILE A 1 89 ? -7.859 0.049 18.165 1.00 69.12 89 ILE A CA 1
ATOM 705 C C . ILE A 1 89 ? -6.669 -0.850 18.478 1.00 69.12 89 ILE A C 1
ATOM 707 O O . ILE A 1 89 ? -5.779 -0.491 19.255 1.00 69.12 89 ILE A O 1
ATOM 711 N N . LYS A 1 90 ? -6.665 -2.049 17.892 1.00 70.88 90 LYS A N 1
ATOM 712 C CA . LYS A 1 90 ? -5.536 -2.978 18.004 1.00 70.88 90 LYS A CA 1
ATOM 713 C C . LYS A 1 90 ? -4.275 -2.284 17.471 1.00 70.88 90 LYS A C 1
ATOM 715 O O . LYS A 1 90 ? -4.347 -1.392 16.641 1.00 70.88 90 LYS A O 1
ATOM 720 N N . HIS A 1 91 ? -3.100 -2.689 17.934 1.00 73.38 91 HIS A N 1
ATOM 721 C CA . HIS A 1 91 ? -1.841 -2.333 17.280 1.00 73.38 91 HIS A CA 1
ATOM 722 C C . HIS A 1 91 ? -0.930 -3.554 17.315 1.00 73.38 91 HIS A C 1
ATOM 724 O O . HIS A 1 91 ? -0.223 -3.811 18.290 1.00 73.38 91 HIS A O 1
ATOM 730 N N . ASN A 1 92 ? -0.995 -4.356 16.258 1.00 81.81 92 ASN A N 1
ATOM 731 C CA . ASN A 1 92 ? -0.228 -5.585 16.132 1.00 81.81 92 ASN A CA 1
ATOM 732 C C . ASN A 1 92 ? 0.029 -5.904 14.649 1.00 81.81 92 ASN A C 1
ATOM 734 O O . ASN A 1 92 ? -0.446 -5.208 13.749 1.00 81.81 92 ASN A O 1
ATOM 738 N N . LYS A 1 93 ? 0.763 -6.989 14.391 1.00 84.69 93 LYS A N 1
ATOM 739 C CA . LYS A 1 93 ? 1.103 -7.428 13.030 1.00 84.69 93 LYS A CA 1
ATOM 740 C C . LYS A 1 93 ? -0.126 -7.736 12.159 1.00 84.69 93 LYS A C 1
ATOM 742 O O . LYS A 1 93 ? -0.017 -7.672 10.945 1.00 84.69 93 LYS A O 1
ATOM 747 N N . GLN A 1 94 ? -1.287 -8.043 12.742 1.00 86.06 94 GLN A N 1
ATOM 748 C CA . GLN A 1 94 ? -2.496 -8.380 11.981 1.00 86.06 94 GLN A CA 1
ATOM 749 C C . GLN A 1 94 ? -3.085 -7.171 11.250 1.00 86.06 94 GLN A C 1
ATOM 751 O O . GLN A 1 94 ? -3.670 -7.351 10.193 1.00 86.06 94 GLN A O 1
ATOM 756 N N . ILE A 1 95 ? -2.901 -5.954 11.766 1.00 87.06 95 ILE A N 1
ATOM 757 C CA . ILE A 1 95 ? -3.492 -4.743 11.172 1.00 87.06 95 ILE A CA 1
ATOM 758 C C . ILE A 1 95 ? -2.457 -3.771 10.584 1.00 87.06 95 ILE A C 1
ATOM 760 O O . ILE A 1 95 ? -2.824 -2.733 10.043 1.00 87.06 95 ILE A O 1
ATOM 764 N N . ILE A 1 96 ? -1.163 -4.084 10.710 1.00 90.81 96 ILE A N 1
ATOM 765 C CA . ILE A 1 96 ? -0.056 -3.271 10.191 1.00 90.81 96 ILE A CA 1
ATOM 766 C C . ILE A 1 96 ? 0.552 -3.968 8.988 1.00 90.81 96 ILE A C 1
ATOM 768 O O . ILE A 1 96 ? 0.945 -5.126 9.098 1.00 90.81 96 ILE A O 1
ATOM 772 N N . TYR A 1 97 ? 0.696 -3.246 7.882 1.00 93.75 97 TYR A N 1
ATOM 773 C CA . TYR A 1 97 ? 1.190 -3.751 6.604 1.00 93.75 97 TYR A CA 1
ATOM 774 C C . TYR A 1 97 ? 2.310 -2.858 6.090 1.00 93.75 97 TYR A C 1
ATOM 776 O O . TYR A 1 97 ? 2.194 -1.638 6.151 1.00 93.75 97 TYR A O 1
ATOM 784 N N . CYS A 1 98 ? 3.398 -3.440 5.591 1.00 93.50 98 CYS A N 1
ATOM 785 C CA . CYS A 1 98 ? 4.512 -2.686 5.007 1.00 93.50 98 CYS A CA 1
ATOM 786 C C . CYS A 1 98 ? 4.657 -3.049 3.529 1.00 93.50 98 CYS A C 1
ATOM 788 O O . CYS A 1 98 ? 5.118 -4.140 3.204 1.00 93.50 98 CYS A O 1
ATOM 790 N N . ILE A 1 99 ? 4.259 -2.142 2.635 1.00 94.81 99 ILE A N 1
ATOM 791 C CA . ILE A 1 99 ? 4.165 -2.411 1.196 1.00 94.81 99 ILE A CA 1
ATOM 792 C C . ILE A 1 99 ? 5.010 -1.389 0.435 1.00 94.81 99 ILE A C 1
ATOM 794 O O . ILE A 1 99 ? 4.852 -0.178 0.580 1.00 94.81 99 ILE A O 1
ATOM 798 N N . ASN A 1 100 ? 5.924 -1.874 -0.400 1.00 93.94 100 ASN A N 1
ATOM 799 C CA . ASN A 1 100 ? 6.701 -1.042 -1.317 1.00 93.94 100 ASN A CA 1
ATOM 800 C C . ASN A 1 100 ? 5.982 -0.985 -2.653 1.00 93.94 100 ASN A C 1
ATOM 802 O O . ASN A 1 100 ? 5.677 -2.045 -3.180 1.00 93.94 100 ASN A O 1
ATOM 806 N N . TYR A 1 101 ? 5.773 0.211 -3.204 1.00 91.81 101 TYR A N 1
ATOM 807 C CA . TYR A 1 101 ? 5.241 0.385 -4.560 1.00 91.81 101 TYR A CA 1
ATOM 808 C C . TYR A 1 101 ? 6.350 0.652 -5.593 1.00 91.81 101 TYR A C 1
ATOM 810 O O . TYR A 1 101 ? 6.124 0.542 -6.793 1.00 91.81 101 TYR A O 1
ATOM 818 N N . LYS A 1 102 ? 7.580 0.963 -5.154 1.00 91.69 102 LYS A N 1
ATOM 819 C CA . LYS A 1 102 ? 8.731 1.168 -6.054 1.00 91.69 102 LYS A CA 1
ATOM 820 C C . LYS A 1 102 ? 9.026 -0.014 -6.992 1.00 91.69 102 LYS A C 1
ATOM 822 O O . LYS A 1 102 ? 9.278 0.245 -8.168 1.00 91.69 102 LYS A O 1
ATOM 827 N N . PRO A 1 103 ? 8.944 -1.288 -6.560 1.00 95.25 103 PRO A N 1
ATOM 828 C CA . PRO A 1 103 ? 9.147 -2.405 -7.482 1.00 95.25 103 PRO A CA 1
ATOM 829 C C . PRO A 1 103 ? 8.168 -2.378 -8.657 1.00 95.25 103 PRO A C 1
ATOM 831 O O . PRO A 1 103 ? 8.543 -2.703 -9.775 1.00 95.25 103 PRO A O 1
ATOM 834 N N . PHE A 1 104 ? 6.934 -1.914 -8.429 1.00 95.50 104 PHE A N 1
ATOM 835 C CA . PHE A 1 104 ? 5.965 -1.707 -9.502 1.00 95.50 104 PHE A CA 1
ATOM 836 C C . PHE A 1 104 ? 6.425 -0.624 -10.487 1.00 95.50 104 PHE A C 1
ATOM 838 O O . PHE A 1 104 ? 6.414 -0.863 -11.692 1.00 95.50 104 PHE A O 1
ATOM 845 N N . THR A 1 105 ? 6.910 0.523 -10.002 1.00 93.62 105 THR A N 1
ATOM 846 C CA . THR A 1 105 ? 7.422 1.582 -10.892 1.00 93.62 105 THR A CA 1
ATOM 847 C C . THR A 1 105 ? 8.622 1.118 -11.725 1.00 93.62 105 THR A C 1
ATOM 849 O O . THR A 1 105 ? 8.736 1.484 -12.893 1.00 93.62 105 THR A O 1
ATOM 852 N N . TYR A 1 106 ? 9.481 0.259 -11.166 1.00 94.38 106 TYR A N 1
ATOM 853 C CA . TYR A 1 106 ? 10.603 -0.334 -11.898 1.00 94.38 106 TYR A CA 1
ATOM 854 C C . TYR A 1 106 ? 10.166 -1.422 -12.886 1.00 94.38 106 TYR A C 1
ATOM 856 O O . TYR A 1 106 ? 10.718 -1.487 -13.980 1.00 94.38 106 TYR A O 1
ATOM 864 N N . ALA A 1 107 ? 9.142 -2.219 -12.567 1.00 95.44 107 ALA A N 1
ATOM 865 C CA . ALA A 1 107 ? 8.561 -3.158 -13.526 1.00 95.44 107 ALA A CA 1
ATOM 866 C C . ALA A 1 107 ? 8.001 -2.425 -14.750 1.00 95.44 107 ALA A C 1
ATOM 868 O O . ALA A 1 107 ? 8.320 -2.787 -15.878 1.00 95.44 107 ALA A O 1
ATOM 869 N N . VAL A 1 108 ? 7.238 -1.347 -14.539 1.00 94.81 108 VAL A N 1
ATOM 870 C CA . VAL A 1 108 ? 6.730 -0.485 -15.622 1.00 94.81 108 VAL A CA 1
ATOM 871 C C . VAL A 1 108 ? 7.878 0.079 -16.460 1.00 94.81 108 VAL A C 1
ATOM 873 O O . VAL A 1 108 ? 7.798 0.098 -17.688 1.00 94.81 108 VAL A O 1
ATOM 876 N N . ALA A 1 109 ? 8.938 0.550 -15.802 1.00 93.31 109 ALA A N 1
ATOM 877 C CA . ALA A 1 109 ? 10.112 1.100 -16.464 1.00 93.31 109 ALA A CA 1
ATOM 878 C C . ALA A 1 109 ? 10.809 0.073 -17.364 1.00 93.31 109 ALA A C 1
ATOM 880 O O . ALA A 1 109 ? 11.168 0.393 -18.496 1.00 93.31 109 ALA A O 1
ATOM 881 N N . ALA A 1 110 ? 10.949 -1.161 -16.883 1.00 93.31 110 ALA A N 1
ATOM 882 C CA . ALA A 1 110 ? 11.549 -2.260 -17.631 1.00 93.31 110 ALA A CA 1
ATOM 883 C C . ALA A 1 110 ? 10.619 -2.856 -18.705 1.00 93.31 110 ALA A C 1
ATOM 885 O O . ALA A 1 110 ? 11.087 -3.570 -19.588 1.00 93.31 110 ALA A O 1
ATOM 886 N N . SER A 1 111 ? 9.313 -2.586 -18.642 1.00 93.19 111 SER A N 1
ATOM 887 C CA . SER A 1 111 ? 8.322 -3.099 -19.596 1.00 93.19 111 SER A CA 1
ATOM 888 C C . SER A 1 111 ? 8.323 -2.308 -20.906 1.00 93.19 111 SER A C 1
ATOM 890 O O . SER A 1 111 ? 8.673 -1.124 -20.949 1.00 93.19 111 SER A O 1
ATOM 892 N N . SER A 1 112 ? 7.840 -2.928 -21.983 1.00 89.44 112 SER A N 1
ATOM 893 C CA . SER A 1 112 ? 7.536 -2.218 -23.231 1.00 89.44 112 SER A CA 1
ATOM 894 C C . SER A 1 112 ? 6.421 -1.175 -23.011 1.00 89.44 112 SER A C 1
ATOM 896 O O . SER A 1 112 ? 5.463 -1.464 -22.291 1.00 89.44 112 SER A O 1
ATOM 898 N N . PRO A 1 113 ? 6.502 0.032 -23.610 1.00 90.25 113 PRO A N 1
ATOM 899 C CA . PRO A 1 113 ? 7.513 0.493 -24.569 1.00 90.25 113 PRO A CA 1
ATOM 900 C C . PRO A 1 113 ? 8.734 1.179 -23.931 1.00 90.25 113 PRO A C 1
ATOM 902 O O . PRO A 1 113 ? 9.615 1.640 -24.655 1.00 90.25 113 PRO A O 1
ATOM 905 N N . ASN A 1 114 ? 8.795 1.280 -22.599 1.00 89.88 114 ASN A N 1
ATOM 906 C CA . ASN A 1 114 ? 9.831 2.041 -21.896 1.00 89.88 114 ASN A CA 1
ATOM 907 C C . ASN A 1 114 ? 11.217 1.395 -22.007 1.00 89.88 114 ASN A C 1
ATOM 909 O O . ASN A 1 114 ? 12.197 2.125 -22.175 1.00 89.88 114 ASN A O 1
ATOM 913 N N . ASN A 1 115 ? 11.268 0.057 -21.918 1.00 90.12 115 ASN A N 1
ATOM 914 C CA . ASN A 1 115 ? 12.453 -0.792 -22.098 1.00 90.12 115 ASN A CA 1
ATOM 915 C C . ASN A 1 115 ? 13.710 -0.258 -21.379 1.00 90.12 115 ASN A C 1
ATOM 917 O O . ASN A 1 115 ? 14.800 -0.243 -21.946 1.00 90.12 115 ASN A O 1
ATOM 921 N N . ILE A 1 116 ? 13.552 0.242 -20.147 1.00 90.06 116 ILE A N 1
ATOM 922 C CA . ILE A 1 116 ? 14.669 0.719 -19.323 1.00 90.06 116 ILE A CA 1
ATOM 923 C C . ILE A 1 116 ? 15.407 -0.484 -18.754 1.00 90.06 116 ILE A C 1
ATOM 925 O O . ILE A 1 116 ? 14.821 -1.302 -18.043 1.00 90.06 116 ILE A O 1
ATOM 929 N N . GLU A 1 117 ? 16.700 -0.564 -19.039 1.00 89.12 117 GLU A N 1
ATOM 930 C CA . GLU A 1 117 ? 17.573 -1.574 -18.459 1.00 89.12 117 GLU A CA 1
ATOM 931 C C . GLU A 1 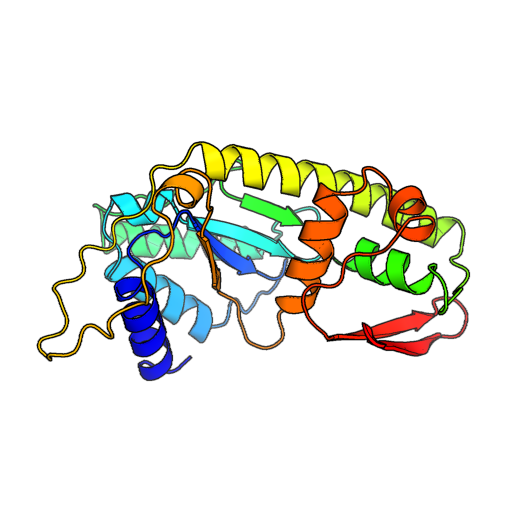117 ? 17.842 -1.252 -16.983 1.00 89.12 117 GLU A C 1
ATOM 933 O O . GLU A 1 117 ? 18.138 -0.115 -16.621 1.00 89.12 117 GLU A O 1
ATOM 938 N N . LEU A 1 118 ? 17.688 -2.254 -16.117 1.00 90.25 118 LEU A N 1
ATOM 939 C CA . LEU A 1 118 ? 17.978 -2.140 -14.690 1.00 90.25 118 LEU A CA 1
ATOM 940 C C . LEU A 1 118 ? 19.302 -2.840 -14.407 1.00 90.25 118 LEU A C 1
ATOM 942 O O . LEU A 1 118 ? 19.495 -3.976 -14.843 1.00 90.25 118 LEU A O 1
ATOM 946 N N . SER A 1 119 ? 20.174 -2.211 -13.617 1.00 90.56 119 SER A N 1
ATOM 947 C CA . SER A 1 119 ? 21.382 -2.879 -13.131 1.00 90.56 119 SER A CA 1
ATOM 948 C C . SER A 1 119 ? 21.023 -4.137 -12.331 1.00 90.56 119 SER A C 1
ATOM 950 O O . SER A 1 119 ? 19.970 -4.211 -11.688 1.00 90.56 119 SER A O 1
ATOM 952 N N . THR A 1 120 ? 21.903 -5.141 -12.350 1.00 91.69 120 THR A N 1
ATOM 953 C CA . THR A 1 120 ? 21.682 -6.420 -11.655 1.00 91.69 120 THR A CA 1
ATOM 954 C C . THR A 1 120 ? 21.380 -6.224 -10.168 1.00 91.69 120 THR A C 1
ATOM 956 O O . THR A 1 120 ? 20.465 -6.852 -9.633 1.00 91.69 120 THR A O 1
ATOM 959 N N . ASP A 1 121 ? 22.101 -5.319 -9.504 1.00 92.00 121 ASP A N 1
ATOM 960 C CA . ASP A 1 121 ? 21.921 -5.041 -8.077 1.00 92.00 121 ASP A CA 1
ATOM 961 C C . ASP A 1 121 ? 20.578 -4.366 -7.790 1.00 92.00 121 ASP A C 1
ATOM 963 O O . ASP A 1 121 ? 19.857 -4.778 -6.876 1.00 92.00 121 ASP A O 1
ATOM 967 N N . LEU A 1 122 ? 20.197 -3.375 -8.606 1.00 91.12 122 LEU A N 1
ATOM 968 C CA . LEU A 1 122 ? 18.905 -2.709 -8.482 1.00 91.12 122 LEU A CA 1
ATOM 969 C C . LEU A 1 122 ? 17.760 -3.691 -8.733 1.00 91.12 122 LEU A C 1
ATOM 971 O O . LEU A 1 122 ? 16.803 -3.719 -7.957 1.00 91.12 122 LEU A O 1
ATOM 975 N N . LYS A 1 123 ? 17.869 -4.523 -9.775 1.00 93.94 123 LYS A N 1
ATOM 976 C CA . LYS A 1 123 ? 16.881 -5.558 -10.088 1.00 93.94 123 LYS A CA 1
ATOM 977 C C . LYS A 1 123 ? 16.701 -6.512 -8.906 1.00 93.94 123 LYS A C 1
ATOM 979 O O . LYS A 1 123 ? 15.576 -6.689 -8.445 1.00 93.94 123 LYS A O 1
ATOM 984 N N . ASN A 1 124 ? 17.794 -7.053 -8.368 1.00 95.75 124 ASN A N 1
ATOM 985 C CA . ASN A 1 124 ? 17.758 -7.972 -7.228 1.00 95.75 124 ASN A CA 1
ATOM 986 C C . ASN A 1 124 ? 17.101 -7.335 -5.989 1.00 95.75 124 ASN A C 1
ATOM 988 O O . ASN A 1 124 ? 16.276 -7.966 -5.321 1.00 95.75 124 ASN A O 1
ATOM 992 N N . ASP A 1 125 ? 17.424 -6.074 -5.688 1.00 94.50 125 ASP A N 1
ATOM 993 C CA . ASP A 1 125 ? 16.798 -5.323 -4.594 1.00 94.50 125 ASP A CA 1
ATOM 994 C C . ASP A 1 125 ? 15.286 -5.125 -4.820 1.00 94.50 125 ASP A C 1
ATOM 996 O O . ASP A 1 125 ? 14.483 -5.346 -3.902 1.00 94.50 125 ASP A O 1
ATOM 1000 N N . GLN A 1 126 ? 14.869 -4.765 -6.040 1.00 95.31 126 GLN A N 1
ATOM 1001 C CA . GLN A 1 126 ? 13.449 -4.614 -6.370 1.00 95.31 126 GLN A CA 1
ATOM 1002 C C . GLN A 1 126 ? 12.696 -5.948 -6.355 1.00 95.31 126 GLN A C 1
ATOM 1004 O O . GLN A 1 126 ? 11.567 -5.978 -5.868 1.00 95.31 126 GLN A O 1
ATOM 1009 N N . ASP A 1 127 ? 13.306 -7.055 -6.780 1.00 97.25 127 ASP A N 1
ATOM 1010 C CA . ASP A 1 127 ? 12.697 -8.390 -6.745 1.00 97.25 127 ASP A CA 1
ATOM 1011 C C . ASP A 1 127 ? 12.406 -8.854 -5.314 1.00 97.25 127 ASP A C 1
ATOM 1013 O O . ASP A 1 127 ? 11.324 -9.371 -5.011 1.00 97.25 127 ASP A O 1
ATOM 1017 N N . ILE A 1 128 ? 13.344 -8.624 -4.390 1.00 97.00 128 ILE A N 1
ATOM 1018 C CA . ILE A 1 128 ? 13.139 -8.915 -2.965 1.00 97.00 128 ILE A CA 1
ATOM 1019 C C . ILE A 1 128 ? 11.974 -8.080 -2.419 1.00 97.00 128 ILE A C 1
ATOM 1021 O O . ILE A 1 128 ? 11.125 -8.588 -1.677 1.00 97.00 128 ILE A O 1
ATOM 1025 N N . LYS A 1 129 ? 11.914 -6.797 -2.788 1.00 97.25 129 LYS A N 1
ATOM 1026 C CA . LYS A 1 129 ? 10.836 -5.888 -2.383 1.00 97.25 129 LYS A CA 1
ATOM 1027 C C . LYS A 1 129 ? 9.491 -6.283 -2.997 1.00 97.25 129 LYS A C 1
ATOM 1029 O O . LYS A 1 129 ? 8.498 -6.245 -2.276 1.00 97.25 129 LYS A O 1
ATOM 1034 N N . TRP A 1 130 ? 9.460 -6.720 -4.257 1.00 97.75 130 TRP A N 1
ATOM 1035 C CA . TRP A 1 130 ? 8.265 -7.218 -4.942 1.00 97.75 130 TRP A CA 1
ATOM 1036 C C . TRP A 1 130 ? 7.669 -8.404 -4.197 1.00 97.75 130 TRP A C 1
ATOM 1038 O O . TRP A 1 130 ? 6.512 -8.356 -3.788 1.00 97.75 130 TRP A O 1
ATOM 1048 N N . LYS A 1 131 ? 8.482 -9.439 -3.946 1.00 97.62 131 LYS A N 1
ATOM 1049 C CA . LYS A 1 131 ? 8.041 -10.661 -3.258 1.00 97.62 131 LYS A CA 1
ATOM 1050 C C . LYS A 1 131 ? 7.461 -10.353 -1.879 1.00 97.62 131 LYS A C 1
ATOM 1052 O O . LYS A 1 131 ? 6.416 -10.880 -1.513 1.00 97.62 131 LYS A O 1
ATOM 1057 N N . ARG A 1 132 ? 8.105 -9.458 -1.124 1.00 96.69 132 ARG A N 1
ATOM 1058 C CA . ARG A 1 132 ? 7.604 -9.015 0.188 1.00 96.69 132 ARG A CA 1
ATOM 1059 C C . ARG A 1 132 ? 6.275 -8.266 0.075 1.00 96.69 132 ARG A C 1
ATOM 1061 O O . ARG A 1 132 ? 5.360 -8.573 0.832 1.00 96.69 132 ARG A O 1
ATOM 1068 N N . SER A 1 133 ? 6.158 -7.322 -0.862 1.00 97.38 133 SER A N 1
ATOM 1069 C CA . SER A 1 133 ? 4.911 -6.585 -1.103 1.00 97.38 133 SER A CA 1
ATOM 1070 C C . SER A 1 133 ? 3.770 -7.510 -1.531 1.00 97.38 133 SER A C 1
ATOM 1072 O O . SER A 1 133 ? 2.676 -7.383 -1.001 1.00 97.38 133 SER A O 1
ATOM 1074 N N . ASN A 1 134 ? 4.027 -8.475 -2.417 1.00 96.88 134 ASN A N 1
ATOM 1075 C CA . ASN A 1 134 ? 3.058 -9.487 -2.847 1.00 96.88 134 ASN A CA 1
ATOM 1076 C C . ASN A 1 134 ? 2.513 -10.296 -1.657 1.00 96.88 134 ASN A C 1
ATOM 1078 O O . ASN A 1 134 ? 1.298 -10.371 -1.475 1.00 96.88 134 ASN A O 1
ATOM 1082 N N . VAL A 1 135 ? 3.393 -10.805 -0.787 1.00 96.94 135 VAL A N 1
ATOM 1083 C CA . VAL A 1 135 ? 2.985 -11.526 0.433 1.00 96.94 135 VAL A CA 1
ATOM 1084 C C . VAL A 1 135 ? 2.147 -10.641 1.361 1.00 96.94 135 VAL A C 1
ATOM 1086 O O . VAL A 1 135 ? 1.117 -11.081 1.868 1.00 96.94 135 VAL A O 1
ATOM 1089 N N . GLU A 1 136 ? 2.552 -9.388 1.572 1.00 96.44 136 GLU A N 1
ATOM 1090 C CA . GLU A 1 136 ? 1.813 -8.454 2.429 1.00 96.44 136 GLU A CA 1
ATOM 1091 C C . GLU A 1 136 ? 0.456 -8.047 1.830 1.00 96.44 136 GLU A C 1
ATOM 1093 O O . GLU A 1 136 ? -0.510 -7.908 2.577 1.00 96.44 136 GLU A O 1
ATOM 1098 N N . CYS A 1 137 ? 0.347 -7.908 0.505 1.00 95.88 137 CYS A N 1
ATOM 1099 C CA . CYS A 1 137 ? -0.913 -7.642 -0.195 1.00 95.88 137 CYS A CA 1
ATOM 1100 C C . CYS A 1 137 ? -1.897 -8.814 -0.085 1.00 95.88 137 CYS A C 1
ATOM 1102 O O . CYS A 1 137 ? -3.079 -8.582 0.178 1.00 95.88 137 CYS A O 1
ATOM 1104 N N . LYS A 1 138 ? -1.410 -10.055 -0.222 1.00 95.69 138 LYS A N 1
ATOM 1105 C CA . LYS A 1 138 ? -2.212 -11.272 -0.016 1.00 95.69 138 LYS A CA 1
ATOM 1106 C C . LYS A 1 138 ? -2.706 -11.353 1.428 1.00 95.69 138 LYS A C 1
ATOM 1108 O O . LYS A 1 138 ? -3.904 -11.450 1.660 1.00 95.69 138 LYS A O 1
ATOM 1113 N N . ARG A 1 139 ? -1.806 -11.155 2.398 1.00 95.56 139 ARG A N 1
ATOM 1114 C CA . ARG A 1 139 ? -2.156 -11.110 3.826 1.00 95.56 139 ARG A CA 1
ATOM 1115 C C . ARG A 1 139 ? -3.189 -10.027 4.148 1.00 95.56 139 ARG A C 1
ATOM 1117 O O . ARG A 1 139 ? -4.055 -10.244 4.990 1.00 95.56 139 ARG A O 1
ATOM 1124 N N . LEU A 1 140 ? -3.076 -8.861 3.508 1.00 94.06 140 LEU A N 1
ATOM 1125 C CA . LEU A 1 140 ? -4.030 -7.762 3.650 1.00 94.06 140 LEU A CA 1
ATOM 1126 C C . LEU A 1 140 ? -5.415 -8.180 3.159 1.00 94.06 140 LEU A C 1
ATOM 1128 O O . LEU A 1 140 ? -6.391 -7.985 3.878 1.00 94.06 140 LEU A O 1
ATOM 1132 N N . LEU A 1 141 ? -5.489 -8.780 1.970 1.00 92.12 141 LEU A N 1
ATOM 1133 C CA . LEU A 1 141 ? -6.749 -9.254 1.407 1.00 92.12 141 LEU A CA 1
ATOM 1134 C C . LEU A 1 141 ? -7.382 -10.341 2.280 1.00 92.12 141 LEU A C 1
ATOM 1136 O O . LEU A 1 141 ? -8.553 -10.222 2.621 1.00 92.12 141 LEU A O 1
ATOM 1140 N N . ASP A 1 142 ? -6.602 -11.338 2.703 1.00 91.94 142 ASP A N 1
ATOM 1141 C CA . ASP A 1 142 ? -7.075 -12.427 3.566 1.00 91.94 142 ASP A CA 1
ATOM 1142 C C . ASP A 1 142 ? -7.668 -11.891 4.874 1.00 91.94 142 ASP A C 1
ATOM 1144 O O . ASP A 1 142 ? -8.720 -12.346 5.323 1.00 91.94 142 ASP A O 1
ATOM 1148 N N . TYR A 1 143 ? -7.017 -10.886 5.473 1.00 91.12 143 TYR A N 1
ATOM 1149 C CA . TYR A 1 143 ? -7.531 -10.235 6.672 1.00 91.12 143 TYR A CA 1
ATOM 1150 C C . TYR A 1 143 ? -8.854 -9.517 6.401 1.00 91.12 143 TYR A C 1
ATOM 1152 O O . TYR A 1 143 ? -9.805 -9.698 7.156 1.00 91.12 143 TYR A O 1
ATOM 1160 N N . ILE A 1 144 ? -8.931 -8.737 5.318 1.00 89.44 144 ILE A N 1
ATOM 1161 C CA . ILE A 1 144 ? -10.136 -7.984 4.950 1.00 89.44 144 ILE A CA 1
ATOM 1162 C C . ILE A 1 144 ? -11.312 -8.920 4.654 1.00 89.44 144 ILE A C 1
ATOM 1164 O O . ILE A 1 144 ? -12.423 -8.643 5.095 1.00 89.44 144 ILE A O 1
ATOM 1168 N N . CYS A 1 145 ? -11.077 -10.042 3.970 1.00 86.69 145 CYS A N 1
ATOM 1169 C CA . CYS A 1 145 ? -12.097 -11.061 3.715 1.00 86.69 145 CYS A CA 1
ATOM 1170 C C . CYS A 1 145 ? -12.652 -11.686 5.006 1.00 86.69 145 CYS A C 1
ATOM 1172 O O . CYS A 1 145 ? -13.769 -12.195 5.010 1.00 86.69 145 CYS A O 1
ATOM 1174 N N . GLY A 1 146 ? -11.885 -11.652 6.101 1.00 84.38 146 GLY A N 1
ATOM 1175 C CA . GLY A 1 146 ? -12.323 -12.094 7.424 1.00 84.38 146 GLY A CA 1
ATOM 1176 C C . GLY A 1 146 ? -13.041 -11.023 8.253 1.00 84.38 146 GLY A C 1
ATOM 1177 O O . GLY A 1 146 ? -13.534 -11.339 9.337 1.00 84.38 146 GLY A O 1
ATOM 1178 N N . LEU A 1 147 ? -13.092 -9.768 7.793 1.00 82.06 147 LEU A N 1
ATOM 1179 C CA . LEU A 1 147 ? -13.769 -8.685 8.505 1.00 82.06 147 LEU A CA 1
ATOM 1180 C C . LEU A 1 147 ? -15.274 -8.701 8.235 1.00 82.06 147 LEU A C 1
ATOM 1182 O O . LEU A 1 147 ? -15.725 -8.854 7.101 1.00 82.06 147 LEU A O 1
ATOM 1186 N N . SER A 1 148 ? -16.065 -8.443 9.276 1.00 73.25 148 SER A N 1
ATOM 1187 C CA . SER A 1 148 ? -17.468 -8.074 9.095 1.00 73.25 148 SER A CA 1
ATOM 1188 C C . SER A 1 148 ? -17.558 -6.701 8.428 1.00 73.25 148 SER A C 1
ATOM 1190 O O . SER A 1 148 ? -16.882 -5.763 8.862 1.00 73.25 148 SER A O 1
ATOM 1192 N N . THR A 1 149 ? -18.413 -6.569 7.412 1.00 71.25 149 THR A N 1
ATOM 1193 C CA . THR A 1 149 ? -18.691 -5.288 6.752 1.00 71.25 149 THR A CA 1
ATOM 1194 C C . THR A 1 149 ? -19.126 -4.240 7.771 1.00 71.25 149 THR A C 1
ATOM 1196 O O . THR A 1 149 ? -19.996 -4.492 8.610 1.00 71.25 149 THR A O 1
ATOM 1199 N N . LEU A 1 150 ? -18.527 -3.052 7.694 1.00 63.31 150 LEU A N 1
ATOM 1200 C CA . LEU A 1 150 ? -18.902 -1.938 8.538 1.00 63.31 150 LEU A CA 1
ATOM 1201 C C . LEU A 1 150 ? -20.246 -1.373 8.083 1.00 63.31 150 LEU A C 1
ATOM 1203 O O . LEU A 1 150 ? -20.337 -0.759 7.021 1.00 63.31 150 LEU A O 1
ATOM 1207 N N . VAL A 1 151 ? -21.264 -1.511 8.931 1.00 59.47 151 VAL A N 1
ATOM 1208 C CA . VAL A 1 151 ? -22.509 -0.752 8.798 1.00 59.47 151 VAL A CA 1
ATOM 1209 C C . VAL A 1 151 ? -22.315 0.574 9.521 1.00 59.47 151 VAL A C 1
ATOM 1211 O O . VAL A 1 151 ? -22.338 0.649 10.755 1.00 59.47 151 VAL A O 1
ATOM 1214 N N . VAL A 1 152 ? -22.090 1.637 8.755 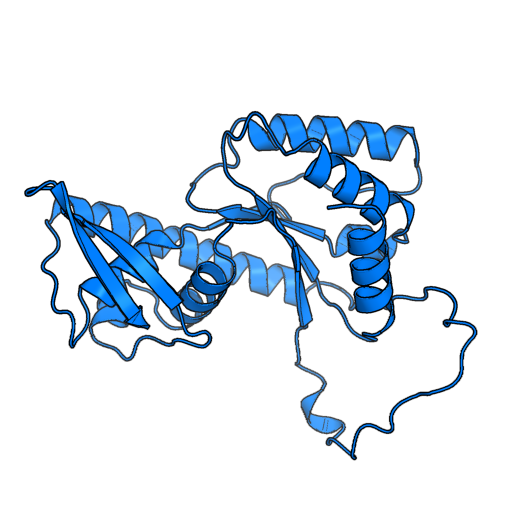1.00 55.75 152 VAL A N 1
ATOM 1215 C CA . VAL A 1 152 ? -21.965 2.988 9.302 1.00 55.75 152 VAL A CA 1
ATOM 1216 C C . VAL A 1 152 ? -23.364 3.500 9.655 1.00 55.75 152 VAL A C 1
ATOM 1218 O O . VAL A 1 152 ? -23.988 4.239 8.903 1.00 55.75 152 VAL A O 1
ATOM 1221 N N . ASN A 1 153 ? -23.875 3.122 10.827 1.00 47.69 153 ASN A N 1
ATOM 1222 C CA . ASN A 1 153 ? -25.066 3.746 11.411 1.00 47.69 153 ASN A CA 1
ATOM 1223 C C . ASN A 1 153 ? -24.689 5.098 12.031 1.00 47.69 153 ASN A C 1
ATOM 1225 O O . ASN A 1 153 ? -24.726 5.277 13.247 1.00 47.69 153 ASN A O 1
ATOM 1229 N N . MET A 1 154 ? -24.291 6.052 11.196 1.00 46.75 154 MET A N 1
ATOM 1230 C CA . MET A 1 154 ? -24.369 7.462 11.567 1.00 46.75 154 MET A CA 1
ATOM 1231 C C . MET A 1 154 ? -25.827 7.869 11.344 1.00 46.75 154 MET A C 1
ATOM 1233 O O . MET A 1 154 ? -26.406 7.501 10.321 1.00 46.75 154 MET A O 1
ATOM 1237 N N . ALA A 1 155 ? -26.454 8.545 12.312 1.00 40.16 155 ALA A N 1
ATOM 1238 C CA . ALA A 1 155 ? -27.840 8.998 12.176 1.00 40.16 155 ALA A CA 1
ATOM 1239 C C . ALA A 1 155 ? -28.041 9.657 10.796 1.00 40.16 155 ALA A C 1
ATOM 1241 O O . ALA A 1 155 ? -27.167 10.422 10.373 1.00 40.16 155 ALA A O 1
ATOM 1242 N N . PRO A 1 156 ? -29.131 9.338 10.072 1.00 40.25 156 PRO A N 1
ATOM 1243 C CA . PRO A 1 156 ? -29.290 9.788 8.700 1.00 40.25 156 PRO A CA 1
ATOM 1244 C C . PRO A 1 156 ? -29.200 11.317 8.647 1.00 40.25 156 PRO A C 1
ATOM 1246 O O . PRO A 1 156 ? -29.723 11.983 9.549 1.00 40.25 156 PRO A O 1
ATOM 1249 N N . PRO A 1 157 ? -28.560 11.890 7.612 1.00 40.69 157 PRO A N 1
ATOM 1250 C CA . PRO A 1 157 ? -28.589 13.326 7.421 1.00 40.69 157 PRO A CA 1
ATOM 1251 C C . PRO A 1 157 ? -30.053 13.767 7.370 1.00 40.69 157 PRO A C 1
ATOM 1253 O O . PRO A 1 157 ? -30.860 13.229 6.610 1.00 40.69 157 PRO A O 1
ATOM 1256 N N . ILE A 1 158 ? -30.414 14.725 8.226 1.00 40.06 158 ILE A N 1
ATOM 1257 C CA . ILE A 1 158 ? -31.710 15.398 8.167 1.00 40.06 158 ILE A CA 1
ATOM 1258 C C . ILE A 1 158 ? -31.703 16.198 6.861 1.00 40.06 158 ILE A C 1
ATOM 1260 O O . ILE A 1 158 ? -31.195 17.314 6.808 1.00 40.06 158 ILE A O 1
ATOM 1264 N N . GLY A 1 159 ? -32.185 15.587 5.783 1.00 39.62 159 GLY A N 1
ATOM 1265 C CA . GLY A 1 159 ? -32.179 16.184 4.453 1.00 39.62 159 GLY A CA 1
ATOM 1266 C C . GLY A 1 159 ? -32.471 15.146 3.381 1.00 39.62 159 GLY A C 1
ATOM 1267 O O . GLY A 1 159 ? -31.644 14.289 3.087 1.00 39.62 159 GLY A O 1
ATOM 1268 N N . ASN A 1 160 ? -33.676 15.220 2.822 1.00 42.22 160 ASN A N 1
ATOM 1269 C CA . ASN A 1 160 ? -34.137 14.400 1.709 1.00 42.22 160 ASN A CA 1
ATOM 1270 C C . ASN A 1 160 ? -33.188 14.499 0.508 1.00 42.22 160 ASN A C 1
ATOM 1272 O O . ASN A 1 160 ? -32.951 15.598 0.025 1.00 42.22 160 ASN A O 1
ATOM 1276 N N . GLU A 1 161 ? -32.706 13.350 0.029 1.00 41.62 161 GLU A N 1
ATOM 1277 C CA . GLU A 1 161 ? -32.711 12.909 -1.377 1.00 41.62 161 GLU A CA 1
ATOM 1278 C C . GLU A 1 161 ? -31.818 11.664 -1.512 1.00 41.62 161 GLU A C 1
ATOM 1280 O O . GLU A 1 161 ? -30.617 11.739 -1.767 1.00 41.62 161 GLU A O 1
ATOM 1285 N N . ARG A 1 162 ? -32.418 10.474 -1.364 1.00 41.84 162 ARG A N 1
ATOM 1286 C CA . ARG A 1 162 ? -31.816 9.257 -1.922 1.00 41.84 162 ARG A CA 1
ATOM 1287 C C . ARG A 1 162 ? -31.864 9.408 -3.438 1.00 41.84 162 ARG A C 1
ATOM 1289 O O . ARG A 1 162 ? -32.943 9.302 -4.023 1.00 41.84 162 ARG A O 1
ATOM 1296 N N . LYS A 1 163 ? -30.722 9.660 -4.080 1.00 39.56 163 LYS A N 1
ATOM 1297 C CA . LYS A 1 163 ? -30.624 9.478 -5.530 1.00 39.56 163 LYS A CA 1
ATOM 1298 C C . LYS A 1 163 ? -30.914 8.008 -5.816 1.00 39.56 163 LYS A C 1
ATOM 1300 O O . LYS A 1 163 ? -30.297 7.122 -5.235 1.00 39.56 163 LYS A O 1
ATOM 1305 N N . GLN A 1 164 ? -31.936 7.776 -6.633 1.00 35.22 164 GLN A N 1
ATOM 1306 C CA . GLN A 1 164 ? -32.324 6.451 -7.088 1.00 35.22 164 GLN A CA 1
ATOM 1307 C C . GLN A 1 164 ? -31.177 5.894 -7.931 1.00 35.22 164 GLN A C 1
ATOM 1309 O O . GLN A 1 164 ? -31.019 6.267 -9.092 1.00 35.22 164 GLN A O 1
ATOM 1314 N N . ASP A 1 165 ? -30.362 5.025 -7.340 1.00 39.91 165 ASP A N 1
ATOM 1315 C CA . ASP A 1 165 ? -29.437 4.214 -8.112 1.00 39.91 165 ASP A CA 1
ATOM 1316 C C . ASP A 1 165 ? -30.246 3.204 -8.928 1.00 39.91 165 ASP A C 1
ATOM 1318 O O . ASP A 1 165 ? -30.938 2.329 -8.404 1.00 39.91 165 ASP A O 1
ATOM 1322 N N . THR A 1 166 ? -30.174 3.399 -10.242 1.00 39.50 166 THR A N 1
ATOM 1323 C CA . THR A 1 166 ? -30.518 2.471 -11.321 1.00 39.50 166 THR A CA 1
ATOM 1324 C C . THR A 1 166 ? -30.333 1.018 -10.883 1.00 39.50 166 THR A C 1
ATOM 1326 O O . THR A 1 166 ? -29.255 0.667 -10.407 1.00 39.50 166 THR A O 1
ATOM 1329 N N . GLN A 1 167 ? -31.365 0.186 -11.063 1.00 39.94 167 GLN A N 1
ATOM 1330 C CA . GLN A 1 167 ? -31.364 -1.255 -10.780 1.00 39.94 167 GLN A CA 1
ATOM 1331 C C . GLN A 1 167 ? -30.039 -1.921 -11.204 1.00 39.94 167 GLN A C 1
ATOM 1333 O O . GLN A 1 167 ? -29.830 -2.224 -12.376 1.00 39.94 167 GLN A O 1
ATOM 1338 N N . ARG A 1 168 ? -29.137 -2.146 -10.243 1.00 45.34 168 ARG A N 1
ATOM 1339 C CA . ARG A 1 168 ? -27.964 -3.017 -10.385 1.00 45.34 168 ARG A CA 1
ATOM 1340 C C . ARG A 1 168 ? -28.311 -4.364 -9.759 1.00 45.34 168 ARG A C 1
ATOM 1342 O O . ARG A 1 168 ? -28.893 -4.411 -8.676 1.00 45.34 168 ARG A O 1
ATOM 1349 N N . ASN A 1 169 ? -28.011 -5.447 -10.474 1.00 37.06 169 ASN A N 1
ATOM 1350 C CA . ASN A 1 169 ? -28.337 -6.815 -10.076 1.00 37.06 169 ASN A CA 1
ATOM 1351 C C . ASN A 1 169 ? -27.784 -7.137 -8.679 1.00 37.06 169 ASN A C 1
ATOM 1353 O O . ASN A 1 169 ? -26.584 -7.053 -8.439 1.00 37.06 169 ASN A O 1
ATOM 1357 N N . LEU A 1 170 ? -28.666 -7.559 -7.771 1.00 43.34 170 LEU A N 1
ATOM 1358 C CA . LEU A 1 170 ? -28.346 -7.923 -6.383 1.00 43.34 170 LEU A CA 1
ATOM 1359 C C . LEU A 1 170 ? -27.419 -9.151 -6.258 1.00 43.34 170 LEU A C 1
ATOM 1361 O O . LEU A 1 170 ? -26.883 -9.387 -5.180 1.00 43.34 170 LEU A O 1
ATOM 1365 N N . GLY A 1 171 ? -27.227 -9.921 -7.336 1.00 40.56 171 GLY A N 1
ATOM 1366 C CA . GLY A 1 171 ? -26.431 -11.155 -7.344 1.00 40.56 171 GLY A CA 1
ATOM 1367 C C . GLY A 1 171 ? -24.910 -10.959 -7.338 1.00 40.56 171 GLY A C 1
ATOM 1368 O O . GLY A 1 171 ? -24.211 -11.818 -6.812 1.00 40.56 171 GLY A O 1
ATOM 1369 N N . ASP A 1 172 ? -24.394 -9.833 -7.846 1.00 49.19 172 ASP A N 1
ATOM 1370 C CA . ASP A 1 172 ? -22.940 -9.573 -7.916 1.00 49.19 172 ASP A CA 1
ATOM 1371 C C . ASP A 1 172 ? -22.386 -8.874 -6.662 1.00 49.19 172 ASP A C 1
ATOM 1373 O O . ASP A 1 172 ? -21.183 -8.893 -6.408 1.00 49.19 172 ASP A O 1
ATOM 1377 N N . LYS A 1 173 ? -23.259 -8.297 -5.825 1.00 48.50 173 LYS A N 1
ATOM 1378 C CA . LYS A 1 173 ? -22.859 -7.509 -4.645 1.00 48.50 173 LYS A CA 1
ATOM 1379 C C . LYS A 1 173 ? -22.252 -8.344 -3.513 1.00 48.50 173 LYS A C 1
ATOM 1381 O O . LYS A 1 173 ? -21.666 -7.791 -2.590 1.00 48.50 173 LYS A O 1
ATOM 1386 N N . GLN A 1 174 ? -22.418 -9.666 -3.543 1.00 51.22 174 GLN A N 1
ATOM 1387 C CA . GLN A 1 174 ? -22.091 -10.526 -2.403 1.00 51.22 174 GLN A CA 1
ATOM 1388 C C . GLN A 1 174 ? -20.579 -10.765 -2.222 1.00 51.22 174 GLN A C 1
ATOM 1390 O O . GLN A 1 174 ? -20.178 -11.251 -1.170 1.00 51.22 174 GLN A O 1
ATOM 1395 N N . ASN A 1 175 ? -19.753 -10.360 -3.198 1.00 61.97 175 ASN A N 1
ATOM 1396 C CA . ASN A 1 175 ? -18.292 -10.508 -3.180 1.00 61.97 175 ASN A CA 1
ATOM 1397 C C . ASN A 1 175 ? -17.524 -9.185 -3.399 1.00 61.97 175 ASN A C 1
ATOM 1399 O O . ASN A 1 175 ? -16.312 -9.213 -3.617 1.00 61.97 175 ASN A O 1
ATOM 1403 N N . GLU A 1 176 ? -18.195 -8.029 -3.376 1.00 74.50 176 GLU A N 1
ATOM 1404 C CA . GLU A 1 176 ? -17.513 -6.737 -3.509 1.00 74.50 176 GLU A CA 1
ATOM 1405 C C . GLU A 1 176 ? -16.876 -6.317 -2.176 1.00 74.50 176 GLU A C 1
ATOM 1407 O O . GLU A 1 176 ? -17.522 -6.328 -1.129 1.00 74.50 176 GLU A O 1
ATOM 1412 N N . ILE A 1 177 ? -15.597 -5.933 -2.225 1.00 81.12 177 ILE A N 1
ATOM 1413 C CA . ILE A 1 177 ? -14.852 -5.412 -1.076 1.00 81.12 177 ILE A CA 1
ATOM 1414 C C . ILE A 1 177 ? -14.609 -3.917 -1.284 1.00 81.12 177 ILE A C 1
ATOM 1416 O O . ILE A 1 177 ? -13.917 -3.513 -2.221 1.00 81.12 177 ILE A O 1
ATOM 1420 N N . THR A 1 178 ? -15.112 -3.097 -0.366 1.00 82.44 178 THR A N 1
ATOM 1421 C CA . THR A 1 178 ? -14.930 -1.642 -0.384 1.00 82.44 178 THR A CA 1
ATOM 1422 C C . THR A 1 178 ? -13.834 -1.224 0.592 1.00 82.44 178 THR A C 1
ATOM 1424 O O . THR A 1 178 ? -13.943 -1.435 1.804 1.00 82.44 178 THR A O 1
ATOM 1427 N N . LEU A 1 179 ? -12.789 -0.573 0.072 1.00 84.62 179 LEU A N 1
ATOM 1428 C CA . LEU A 1 179 ? -11.668 -0.045 0.854 1.00 84.62 179 LEU A CA 1
ATOM 1429 C C . LEU A 1 179 ? -11.645 1.484 0.815 1.00 84.62 179 LEU A C 1
ATOM 1431 O O . LEU A 1 179 ? -11.578 2.083 -0.258 1.00 84.62 179 LEU A O 1
ATOM 1435 N N . LEU A 1 180 ? -11.606 2.123 1.983 1.00 82.75 180 LEU A N 1
ATOM 1436 C CA . LEU A 1 180 ? -11.388 3.563 2.099 1.00 82.75 180 LEU A CA 1
ATOM 1437 C C . LEU A 1 180 ? -9.904 3.860 2.344 1.00 82.75 180 LEU A C 1
ATOM 1439 O O . LEU A 1 180 ? -9.379 3.531 3.401 1.00 82.75 180 LEU A O 1
ATOM 1443 N N . MET A 1 181 ? -9.228 4.527 1.403 1.00 81.12 181 MET A N 1
ATOM 1444 C CA . MET A 1 181 ? -7.805 4.882 1.530 1.00 81.12 181 MET A CA 1
ATOM 1445 C C . MET A 1 181 ? -7.584 6.332 1.977 1.00 81.12 181 MET A C 1
ATOM 1447 O O . MET A 1 181 ? -7.668 7.277 1.184 1.00 81.12 181 MET A O 1
ATOM 1451 N N . VAL A 1 182 ? -7.182 6.522 3.233 1.00 78.56 182 VAL A N 1
ATOM 1452 C CA . VAL A 1 182 ? -6.869 7.837 3.821 1.00 78.56 182 VAL A CA 1
ATOM 1453 C C . VAL A 1 182 ? -5.354 8.029 3.881 1.00 78.56 182 VAL A C 1
ATOM 1455 O O . VAL A 1 182 ? -4.608 7.111 4.195 1.00 78.56 182 VAL A O 1
ATOM 1458 N N . SER A 1 183 ? -4.868 9.220 3.533 1.00 74.44 183 SER A N 1
ATOM 1459 C CA . SER A 1 183 ? -3.438 9.560 3.567 1.00 74.44 183 SER A CA 1
ATOM 1460 C C . SER A 1 183 ? -3.265 11.072 3.568 1.00 74.44 183 SER A C 1
ATOM 1462 O O . SER A 1 183 ? -4.172 11.796 3.147 1.00 74.44 183 SER A O 1
ATOM 1464 N N . GLU A 1 184 ? -2.088 11.538 3.973 1.00 66.62 184 GLU A N 1
ATOM 1465 C CA . GLU A 1 184 ? -1.651 12.915 3.733 1.00 66.62 184 GLU A CA 1
ATOM 1466 C C . GLU A 1 184 ? -1.532 13.210 2.222 1.00 66.62 184 GLU A C 1
ATOM 1468 O O . GLU A 1 184 ? -1.408 12.295 1.396 1.00 66.62 184 GLU A O 1
ATOM 1473 N N . SER A 1 185 ? -1.579 14.498 1.862 1.00 58.41 185 SER A N 1
ATOM 1474 C CA . SER A 1 185 ? -1.303 14.961 0.495 1.00 58.41 185 SER A CA 1
ATOM 1475 C C . SER A 1 185 ? 0.139 14.610 0.105 1.00 58.41 185 SER A C 1
ATOM 1477 O O . SER A 1 185 ? 1.050 14.753 0.918 1.00 58.41 185 SER A O 1
ATOM 1479 N N . GLY A 1 186 ? 0.361 14.128 -1.122 1.00 59.12 186 GLY A N 1
ATOM 1480 C CA . GLY A 1 186 ? 1.688 13.678 -1.574 1.00 59.12 186 GLY A CA 1
ATOM 1481 C C . GLY A 1 186 ? 2.093 12.275 -1.093 1.00 59.12 186 GLY A C 1
ATOM 1482 O O . GLY A 1 186 ? 3.275 11.918 -1.126 1.00 59.12 186 GLY A O 1
ATOM 1483 N N . VAL A 1 187 ? 1.133 11.478 -0.614 1.00 60.94 187 VAL A N 1
ATOM 1484 C CA . VAL A 1 187 ? 1.241 10.014 -0.556 1.00 60.94 187 VAL A CA 1
ATOM 1485 C C . VAL A 1 187 ? 0.592 9.465 -1.827 1.00 60.94 187 VAL A C 1
ATOM 1487 O O . VAL A 1 187 ? -0.565 9.771 -2.113 1.00 60.94 187 VAL A O 1
ATOM 1490 N N . GLU A 1 188 ? 1.351 8.690 -2.597 1.00 73.69 188 GLU A N 1
ATOM 1491 C CA . GLU A 1 188 ? 0.995 8.197 -3.932 1.00 73.69 188 GLU A CA 1
ATOM 1492 C C . GLU A 1 188 ? -0.075 7.088 -3.880 1.00 73.69 188 GLU A C 1
ATOM 1494 O O . GLU A 1 188 ? 0.196 5.911 -4.117 1.00 73.69 188 GLU A O 1
ATOM 1499 N N . LYS A 1 189 ? -1.314 7.451 -3.518 1.00 80.75 189 LYS A N 1
ATOM 1500 C CA . LYS A 1 189 ? -2.454 6.517 -3.465 1.00 80.75 189 LYS A CA 1
ATOM 1501 C C . LYS A 1 189 ? -2.665 5.815 -4.806 1.00 80.75 189 LYS A C 1
ATOM 1503 O O . LYS A 1 189 ? -2.916 4.616 -4.826 1.00 80.75 189 LYS A O 1
ATOM 1508 N N . SER A 1 190 ? -2.566 6.565 -5.902 1.00 86.69 190 SER A N 1
ATOM 1509 C CA . SER A 1 190 ? -2.733 6.041 -7.255 1.00 86.69 190 SER A CA 1
ATOM 1510 C C . SER A 1 190 ? -1.651 5.006 -7.578 1.00 86.69 190 SER A C 1
ATOM 1512 O O . SER A 1 190 ? -1.995 3.882 -7.956 1.00 86.69 190 SER A O 1
ATOM 1514 N N . THR A 1 191 ? -0.380 5.305 -7.275 1.00 89.06 191 THR A N 1
ATOM 1515 C CA . THR A 1 191 ? 0.720 4.353 -7.467 1.00 89.06 191 THR A CA 1
ATOM 1516 C C . THR A 1 191 ? 0.509 3.120 -6.610 1.00 89.06 191 THR A C 1
ATOM 1518 O O . THR A 1 191 ? 0.708 2.005 -7.083 1.00 89.06 191 THR A O 1
ATOM 1521 N N . PHE A 1 192 ? 0.067 3.290 -5.360 1.00 90.81 192 PHE A N 1
ATOM 1522 C CA . PHE A 1 192 ? -0.237 2.168 -4.478 1.00 90.81 192 PHE A CA 1
ATOM 1523 C C . PHE A 1 192 ? -1.342 1.271 -5.050 1.00 90.81 192 PHE A C 1
ATOM 1525 O O . PHE A 1 192 ? -1.179 0.056 -5.048 1.00 90.81 192 PHE A O 1
ATOM 1532 N N . ILE A 1 193 ? -2.435 1.843 -5.564 1.00 91.94 19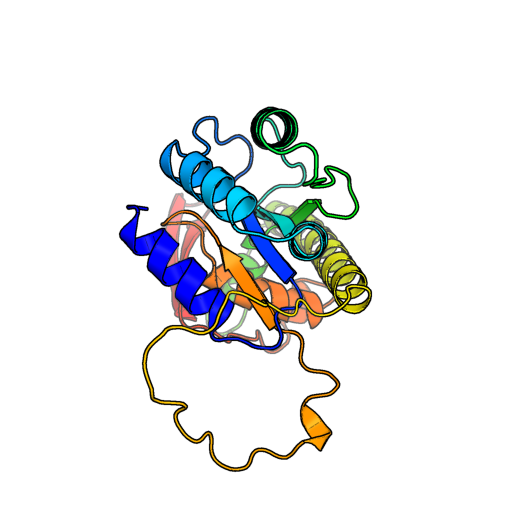3 ILE A N 1
ATOM 1533 C CA . ILE A 1 193 ? -3.542 1.086 -6.171 1.00 91.94 193 ILE A CA 1
ATOM 1534 C C . ILE A 1 193 ? -3.049 0.287 -7.378 1.00 91.94 193 ILE A C 1
ATOM 1536 O O . ILE A 1 193 ? -3.294 -0.917 -7.462 1.00 91.94 193 ILE A O 1
ATOM 1540 N N . ASN A 1 194 ? -2.313 0.932 -8.284 1.00 93.88 194 ASN A N 1
ATOM 1541 C CA . ASN A 1 194 ? -1.744 0.260 -9.449 1.00 93.88 194 ASN A CA 1
ATOM 1542 C C . ASN A 1 194 ? -0.766 -0.851 -9.031 1.00 93.88 194 ASN A C 1
ATOM 1544 O O . ASN A 1 194 ? -0.849 -1.976 -9.525 1.00 93.88 194 ASN A O 1
ATOM 1548 N N . ALA A 1 195 ? 0.115 -0.578 -8.066 1.00 95.31 195 ALA A N 1
ATOM 1549 C CA . ALA A 1 195 ? 1.054 -1.561 -7.540 1.00 95.31 195 ALA A CA 1
ATOM 1550 C C . ALA A 1 195 ? 0.333 -2.755 -6.899 1.00 95.31 195 ALA A C 1
ATOM 1552 O O . ALA A 1 195 ? 0.657 -3.896 -7.213 1.00 95.31 195 ALA A O 1
ATOM 1553 N N . TYR A 1 196 ? -0.685 -2.504 -6.070 1.00 95.25 196 TYR A N 1
ATOM 1554 C CA . TYR A 1 196 ? -1.479 -3.532 -5.396 1.00 95.25 196 TYR A CA 1
ATOM 1555 C C . TYR A 1 196 ? -2.076 -4.528 -6.394 1.00 95.25 196 TYR A C 1
ATOM 1557 O O . TYR A 1 196 ? -1.921 -5.736 -6.236 1.00 95.25 196 TYR A O 1
ATOM 1565 N N . VAL A 1 197 ? -2.690 -4.037 -7.473 1.00 95.44 197 VAL A N 1
ATOM 1566 C CA . VAL A 1 197 ? -3.292 -4.895 -8.507 1.00 95.44 197 VAL A CA 1
ATOM 1567 C C . VAL A 1 197 ? -2.250 -5.784 -9.185 1.00 95.44 197 VAL A C 1
ATOM 1569 O O . VAL A 1 197 ? -2.522 -6.957 -9.452 1.00 95.44 197 VAL A O 1
ATOM 1572 N N . ASN A 1 198 ? -1.053 -5.258 -9.451 1.00 97.50 198 ASN A N 1
ATOM 1573 C CA . ASN A 1 198 ? 0.020 -6.039 -10.065 1.00 97.50 198 ASN A CA 1
ATOM 1574 C C . ASN A 1 198 ? 0.633 -7.038 -9.081 1.00 97.50 198 ASN A C 1
ATOM 1576 O O . ASN A 1 198 ? 0.881 -8.171 -9.475 1.00 97.50 198 ASN A O 1
ATOM 1580 N N . TYR A 1 199 ? 0.777 -6.683 -7.803 1.00 97.81 199 TYR A N 1
ATOM 1581 C CA . TYR A 1 199 ? 1.191 -7.626 -6.761 1.00 97.81 199 TYR A CA 1
ATOM 1582 C C . TYR A 1 199 ? 0.198 -8.768 -6.571 1.00 97.81 199 TYR A C 1
ATOM 1584 O O . TYR A 1 199 ? 0.613 -9.881 -6.288 1.00 97.81 199 TYR A O 1
ATOM 1592 N N . MET A 1 200 ? -1.098 -8.528 -6.761 1.00 96.44 200 MET A N 1
ATOM 1593 C CA . MET A 1 200 ? -2.103 -9.594 -6.719 1.00 96.44 200 MET A CA 1
ATOM 1594 C C . MET A 1 200 ? -2.179 -10.409 -8.020 1.00 96.44 200 MET A C 1
ATOM 1596 O O . MET A 1 200 ? -2.782 -11.477 -8.025 1.00 96.44 200 MET A 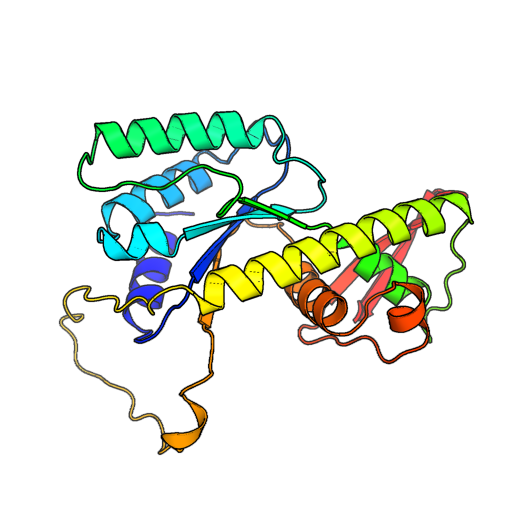O 1
ATOM 1600 N N . THR A 1 201 ? -1.601 -9.913 -9.120 1.00 96.94 201 THR A N 1
ATOM 1601 C CA . THR A 1 201 ? -1.645 -10.574 -10.436 1.00 96.94 201 THR A CA 1
ATOM 1602 C C . THR A 1 201 ? -0.388 -11.393 -10.726 1.00 96.94 201 THR A C 1
ATOM 1604 O O . THR A 1 201 ? -0.500 -12.452 -11.333 1.00 96.94 201 THR A O 1
ATOM 1607 N N . TYR A 1 202 ? 0.783 -10.900 -10.323 1.00 97.81 202 TYR A N 1
ATOM 1608 C CA . TYR A 1 202 ? 2.084 -11.461 -10.682 1.00 97.81 202 TYR A CA 1
ATOM 1609 C C . TYR A 1 202 ? 2.903 -11.771 -9.429 1.00 97.81 202 TYR A C 1
ATOM 1611 O O . TYR A 1 202 ? 3.056 -10.925 -8.535 1.00 97.81 202 TYR A O 1
ATOM 1619 N N . ASP A 1 203 ? 3.469 -12.975 -9.376 1.00 96.75 203 ASP A N 1
ATOM 1620 C CA . ASP A 1 203 ? 4.273 -13.428 -8.241 1.00 96.75 203 ASP A CA 1
ATOM 1621 C C . ASP A 1 203 ? 5.698 -12.868 -8.291 1.00 96.75 203 ASP A C 1
ATOM 1623 O O . ASP A 1 203 ? 6.342 -12.692 -7.248 1.00 96.75 203 ASP A O 1
ATOM 1627 N N . THR A 1 204 ? 6.169 -12.499 -9.485 1.00 97.25 204 THR A N 1
ATOM 1628 C CA . THR A 1 204 ? 7.490 -11.899 -9.695 1.00 97.25 204 THR A CA 1
ATOM 1629 C C . THR A 1 204 ? 7.435 -10.599 -10.498 1.00 97.25 204 THR A C 1
ATOM 1631 O O . THR A 1 204 ? 6.493 -10.334 -11.244 1.00 97.25 204 THR A O 1
ATOM 1634 N N . MET A 1 205 ? 8.469 -9.765 -10.339 1.00 96.62 205 MET A N 1
ATOM 1635 C CA . MET A 1 205 ? 8.613 -8.535 -11.122 1.00 96.62 205 MET A CA 1
ATOM 1636 C C . MET A 1 205 ? 8.849 -8.842 -12.607 1.00 96.62 205 MET A C 1
ATOM 1638 O O . MET A 1 205 ? 8.348 -8.119 -13.461 1.00 96.62 205 MET A O 1
ATOM 1642 N N . ASP A 1 206 ? 9.582 -9.919 -12.911 1.00 95.50 206 ASP A N 1
ATOM 1643 C CA . ASP A 1 206 ? 9.825 -10.378 -14.282 1.00 95.50 206 ASP A CA 1
ATOM 1644 C C . ASP A 1 206 ? 8.521 -10.818 -14.969 1.00 95.50 206 ASP A C 1
ATOM 1646 O O . ASP A 1 206 ? 8.260 -10.393 -16.090 1.00 95.50 206 ASP A O 1
ATOM 1650 N N . GLU A 1 207 ? 7.647 -11.568 -14.284 1.00 97.12 207 GLU A N 1
ATOM 1651 C CA . GLU A 1 207 ? 6.305 -11.891 -14.801 1.00 97.12 207 GLU A CA 1
ATOM 1652 C C . GLU A 1 207 ? 5.482 -10.636 -15.097 1.00 97.12 207 GLU A C 1
ATOM 1654 O O . GLU A 1 207 ? 4.797 -10.569 -16.116 1.00 97.12 207 GLU A O 1
ATOM 1659 N N . ALA A 1 208 ? 5.545 -9.634 -14.217 1.00 96.19 208 ALA A N 1
ATOM 1660 C CA . ALA A 1 208 ? 4.845 -8.376 -14.430 1.00 96.19 208 ALA A CA 1
ATOM 1661 C C . ALA A 1 208 ? 5.405 -7.604 -15.633 1.00 96.19 208 ALA A C 1
ATOM 1663 O O . ALA A 1 208 ? 4.626 -7.041 -16.403 1.00 96.19 208 ALA A O 1
ATOM 1664 N N . ARG A 1 209 ? 6.735 -7.601 -15.798 1.00 94.06 209 ARG A N 1
ATOM 1665 C CA . ARG A 1 209 ? 7.442 -6.961 -16.915 1.00 94.06 209 ARG A CA 1
ATOM 1666 C C . ARG A 1 209 ? 7.094 -7.597 -18.259 1.00 94.06 209 ARG A C 1
ATOM 1668 O O . ARG A 1 209 ? 6.829 -6.886 -19.224 1.00 94.06 209 ARG A O 1
ATOM 1675 N N . ASP A 1 210 ? 7.147 -8.925 -18.315 1.00 93.75 210 ASP A N 1
ATOM 1676 C CA . ASP A 1 210 ? 6.926 -9.701 -19.541 1.00 93.75 210 ASP A CA 1
ATOM 1677 C C . ASP A 1 210 ? 5.430 -9.862 -19.848 1.00 93.75 210 ASP A C 1
ATOM 1679 O O . ASP A 1 210 ? 5.030 -10.114 -20.986 1.00 93.75 210 ASP A O 1
ATOM 1683 N N . GLY A 1 211 ? 4.597 -9.714 -18.819 1.00 91.88 211 GLY A N 1
ATOM 1684 C CA . GLY A 1 211 ? 3.152 -9.693 -18.915 1.00 91.88 211 GLY A CA 1
ATOM 1685 C C . GLY A 1 211 ? 2.594 -8.331 -19.323 1.00 91.88 211 GLY A C 1
ATOM 1686 O O . GLY A 1 211 ? 3.255 -7.459 -19.885 1.00 91.88 211 GLY A O 1
ATOM 1687 N N . LYS A 1 212 ? 1.306 -8.141 -19.031 1.00 91.25 212 LYS A N 1
ATOM 1688 C CA . LYS A 1 212 ? 0.612 -6.871 -19.252 1.00 91.25 212 LYS A CA 1
ATOM 1689 C C . LYS A 1 212 ? 0.431 -6.165 -17.918 1.00 91.25 212 LYS A C 1
ATOM 1691 O O . LYS A 1 212 ? -0.461 -6.536 -17.146 1.00 91.25 212 LYS A O 1
ATOM 1696 N N . ILE A 1 213 ? 1.248 -5.149 -17.655 1.00 92.44 213 ILE A N 1
ATOM 1697 C CA . ILE A 1 213 ? 1.078 -4.306 -16.471 1.00 92.44 213 ILE A CA 1
ATOM 1698 C C . ILE A 1 213 ? -0.352 -3.750 -16.435 1.00 92.44 213 ILE A C 1
ATOM 1700 O O . ILE A 1 213 ? -0.879 -3.244 -17.429 1.00 92.44 213 ILE A O 1
ATOM 1704 N N . LYS A 1 214 ? -0.994 -3.871 -15.273 1.00 92.75 214 LYS A N 1
ATOM 1705 C CA . LYS A 1 214 ? -2.350 -3.371 -15.039 1.00 92.75 214 LYS A CA 1
ATOM 1706 C C . LYS A 1 214 ? -2.291 -1.967 -14.440 1.00 92.75 214 LYS A C 1
ATOM 1708 O O . LYS A 1 214 ? -1.817 -1.806 -13.319 1.00 92.75 214 LYS A O 1
ATOM 1713 N N . CYS A 1 215 ? -2.818 -0.976 -15.151 1.00 89.56 215 CYS A N 1
ATOM 1714 C CA . CYS A 1 215 ? -2.934 0.402 -14.672 1.00 89.56 215 CYS A CA 1
ATOM 1715 C C . CYS A 1 215 ? -4.414 0.764 -14.573 1.00 89.56 215 CYS A C 1
ATOM 1717 O O . CYS A 1 215 ? -5.093 0.873 -15.590 1.00 89.56 215 CYS A O 1
ATOM 1719 N N . LEU A 1 216 ? -4.924 0.895 -13.349 1.00 88.50 216 LEU A N 1
ATOM 1720 C CA . LEU A 1 216 ? -6.306 1.316 -13.103 1.00 88.50 216 LEU A CA 1
ATOM 1721 C C . LEU A 1 216 ? -6.439 2.838 -13.071 1.00 88.50 216 LEU A C 1
ATOM 1723 O O . LEU A 1 216 ? -7.502 3.371 -13.374 1.00 88.50 216 LEU A O 1
ATOM 1727 N N . LEU A 1 217 ? -5.369 3.525 -12.672 1.00 87.94 217 LEU A N 1
ATOM 1728 C CA . LEU A 1 217 ? -5.332 4.972 -12.521 1.00 87.94 217 LEU A CA 1
ATOM 1729 C C . LEU A 1 217 ? -4.173 5.541 -13.334 1.00 87.94 217 LEU A C 1
ATOM 1731 O O . LEU A 1 217 ? -3.038 5.086 -13.191 1.00 87.94 217 LEU A O 1
ATOM 1735 N N . ASN A 1 218 ? -4.464 6.550 -14.152 1.00 85.94 218 ASN A N 1
ATOM 1736 C CA . ASN A 1 218 ? -3.442 7.259 -14.916 1.00 85.94 218 ASN A CA 1
ATOM 1737 C C . ASN A 1 218 ? -2.558 8.062 -13.965 1.00 85.94 218 ASN A C 1
ATOM 1739 O O . ASN A 1 218 ? -3.053 8.822 -13.126 1.00 85.94 218 ASN A O 1
ATOM 1743 N N . GLU A 1 219 ? -1.250 7.926 -14.124 1.00 84.88 219 GLU A N 1
ATOM 1744 C CA . GLU A 1 219 ? -0.271 8.594 -13.276 1.00 84.88 219 GLU A CA 1
ATOM 1745 C C . GLU A 1 219 ? 1.035 8.810 -14.028 1.00 84.88 219 GLU A C 1
ATOM 1747 O O . GLU A 1 219 ? 1.307 8.183 -15.050 1.00 84.88 219 GLU A O 1
ATOM 1752 N N . LYS A 1 220 ? 1.851 9.729 -13.518 1.00 86.94 220 LYS A N 1
ATOM 1753 C CA . LYS A 1 220 ? 3.230 9.894 -13.949 1.00 86.94 220 LYS A CA 1
ATOM 1754 C C . LYS A 1 220 ? 4.126 9.777 -12.739 1.00 86.94 220 LYS A C 1
ATOM 1756 O O . LYS A 1 220 ? 3.850 10.389 -11.710 1.00 86.94 220 LYS A O 1
ATOM 1761 N N . PHE A 1 221 ? 5.215 9.048 -12.892 1.00 87.31 221 PHE A N 1
ATOM 1762 C CA . PHE A 1 221 ? 6.245 8.954 -11.873 1.00 87.31 221 PHE A CA 1
ATOM 1763 C C . PHE A 1 221 ? 7.608 9.226 -12.494 1.00 87.31 221 PHE A C 1
ATOM 1765 O O . PHE A 1 221 ? 7.819 9.061 -13.697 1.00 87.31 221 PHE A O 1
ATOM 1772 N N . THR A 1 222 ? 8.536 9.671 -11.656 1.00 87.88 222 THR A N 1
ATOM 1773 C CA . THR A 1 222 ? 9.904 9.970 -12.062 1.00 87.88 222 THR A CA 1
ATOM 1774 C C . THR A 1 222 ? 10.846 9.011 -11.357 1.00 87.88 222 THR A C 1
ATOM 1776 O O . THR A 1 222 ? 10.799 8.865 -10.136 1.00 87.88 222 THR A O 1
ATOM 1779 N N . LEU A 1 223 ? 11.705 8.365 -12.136 1.00 87.12 223 LEU A N 1
ATOM 1780 C CA . LEU A 1 223 ? 12.804 7.548 -11.647 1.00 87.12 223 LEU A CA 1
ATOM 1781 C C . LEU A 1 223 ? 14.110 8.313 -11.829 1.00 87.12 223 LEU A C 1
ATOM 1783 O O . LEU A 1 223 ? 14.267 9.063 -12.790 1.00 87.12 223 LEU A O 1
ATOM 1787 N N . MET A 1 224 ? 15.028 8.123 -10.889 1.00 84.12 224 MET A N 1
ATOM 1788 C CA . MET A 1 224 ? 16.406 8.574 -11.020 1.00 84.12 224 MET A CA 1
ATOM 1789 C C . MET A 1 224 ? 17.232 7.382 -11.475 1.00 84.12 224 MET A C 1
ATOM 1791 O O . MET A 1 224 ? 17.236 6.351 -10.797 1.00 84.12 224 MET A O 1
ATOM 1795 N N . ASP A 1 225 ? 17.894 7.527 -12.613 1.00 78.31 225 ASP A N 1
ATOM 1796 C CA . ASP A 1 225 ? 18.907 6.581 -13.057 1.00 78.31 225 ASP A CA 1
ATOM 1797 C C . ASP A 1 225 ? 20.067 6.579 -12.049 1.00 78.31 225 ASP A C 1
ATOM 1799 O O . ASP A 1 225 ? 20.516 7.641 -11.618 1.00 78.31 225 ASP A O 1
ATOM 1803 N N . GLN A 1 226 ? 20.505 5.403 -11.598 1.00 73.75 226 GLN A N 1
ATOM 1804 C CA . GLN A 1 226 ? 21.520 5.316 -10.541 1.00 73.75 226 GLN A CA 1
ATOM 1805 C C . GLN A 1 226 ? 22.944 5.544 -11.053 1.00 73.75 226 GLN A C 1
ATOM 1807 O O . GLN A 1 226 ? 23.814 5.892 -10.254 1.00 73.75 226 GLN A O 1
ATOM 1812 N N . ASP A 1 227 ? 23.167 5.385 -12.356 1.00 74.00 227 ASP A N 1
ATOM 1813 C CA . ASP A 1 227 ? 24.479 5.516 -12.978 1.00 74.00 227 ASP A CA 1
ATOM 1814 C C . ASP A 1 227 ? 24.676 6.936 -13.525 1.00 74.00 227 ASP A C 1
ATOM 1816 O O . ASP A 1 227 ? 25.735 7.539 -13.343 1.00 74.00 227 ASP A O 1
ATOM 1820 N N . THR A 1 228 ? 23.642 7.508 -14.151 1.00 80.62 228 THR A N 1
ATOM 1821 C CA . THR A 1 228 ? 23.699 8.845 -14.764 1.00 80.62 228 THR A CA 1
ATOM 1822 C C . THR A 1 228 ? 23.148 9.955 -13.872 1.00 80.62 228 THR A C 1
ATOM 1824 O O . THR A 1 228 ? 23.422 11.128 -14.124 1.00 80.62 228 THR A O 1
ATOM 1827 N N . TYR A 1 229 ? 22.383 9.615 -12.825 1.00 81.12 229 TYR A N 1
ATOM 1828 C CA . TYR A 1 229 ? 21.618 10.559 -11.995 1.00 81.12 229 TYR A CA 1
ATOM 1829 C C . TYR A 1 229 ? 20.587 11.392 -12.775 1.00 81.12 229 TYR A C 1
ATOM 1831 O O . TYR A 1 229 ? 20.046 12.372 -12.253 1.00 81.12 229 TYR A O 1
ATOM 1839 N N . GLU A 1 230 ? 20.267 11.000 -14.009 1.00 85.19 230 GLU A N 1
ATOM 1840 C CA . GLU A 1 230 ? 19.250 11.664 -14.813 1.00 85.19 230 GLU A CA 1
ATOM 1841 C C . GLU A 1 230 ? 17.839 11.247 -14.385 1.00 85.19 230 GLU A C 1
ATOM 1843 O O . GLU A 1 230 ? 17.570 10.111 -13.984 1.00 85.19 230 GLU A O 1
ATOM 1848 N N . LEU A 1 231 ? 16.907 12.197 -14.473 1.00 86.25 231 LEU A N 1
ATOM 1849 C CA . LEU A 1 231 ? 15.503 11.961 -14.163 1.00 86.25 231 LEU A CA 1
ATOM 1850 C C . LEU A 1 231 ? 14.761 11.480 -15.410 1.00 86.25 231 LEU A C 1
ATOM 1852 O O . LEU A 1 231 ? 14.641 12.212 -16.393 1.00 86.25 231 LEU A O 1
ATOM 1856 N N . LYS A 1 232 ? 14.163 10.291 -15.334 1.00 86.56 232 LYS A N 1
ATOM 1857 C CA . LYS A 1 232 ? 13.282 9.753 -16.373 1.00 86.56 232 LYS A CA 1
ATOM 1858 C C . LYS A 1 232 ? 11.840 9.738 -15.885 1.00 86.56 232 LYS A C 1
ATOM 1860 O O . LYS A 1 232 ? 11.515 9.097 -14.890 1.00 86.56 232 LYS A O 1
ATOM 1865 N N . THR A 1 233 ? 10.967 10.459 -16.588 1.00 90.00 233 THR A N 1
ATOM 1866 C CA . THR A 1 233 ? 9.530 10.504 -16.278 1.00 90.00 233 THR A CA 1
ATOM 1867 C C . THR A 1 233 ? 8.771 9.524 -17.157 1.00 90.00 233 THR A C 1
ATOM 1869 O O . THR A 1 233 ? 8.920 9.542 -18.377 1.00 90.00 233 THR A O 1
ATOM 1872 N N . ILE A 1 234 ? 7.943 8.692 -16.533 1.00 88.00 234 ILE A N 1
ATOM 1873 C CA . ILE A 1 234 ? 7.160 7.642 -17.183 1.00 88.00 234 ILE A CA 1
ATOM 1874 C C . ILE A 1 234 ? 5.685 7.887 -16.885 1.00 88.00 234 ILE A C 1
ATOM 1876 O O . ILE A 1 234 ? 5.323 8.183 -15.747 1.00 88.00 234 ILE A O 1
ATOM 1880 N N . GLY A 1 235 ? 4.849 7.800 -17.920 1.00 85.38 235 GLY A N 1
ATOM 1881 C CA . GLY A 1 235 ? 3.393 7.859 -17.801 1.00 85.38 235 GLY A CA 1
ATOM 1882 C C . GLY A 1 235 ? 2.764 6.474 -17.905 1.00 85.38 235 GLY A C 1
ATOM 1883 O O . GLY A 1 235 ? 3.236 5.650 -18.689 1.00 85.38 235 GLY A O 1
ATOM 1884 N N . LEU A 1 236 ? 1.715 6.260 -17.112 1.00 78.25 236 LEU A N 1
ATOM 1885 C CA . LEU A 1 236 ? 0.829 5.096 -17.127 1.00 78.25 236 LEU A CA 1
ATOM 1886 C C . LEU A 1 236 ? -0.471 5.399 -17.869 1.00 78.25 236 LEU A C 1
ATOM 1888 O O . LEU A 1 236 ? -1.002 6.520 -17.673 1.00 78.25 236 LEU A O 1
#

Radius of gyration: 19.61 Å; chains: 1; bounding box: 59×35×52 Å

Secondary structure (DSSP, 8-state):
--HHHHHHHHHHHHH-S-B-EEEEEE-TT-S---HHHHHHHHHHHHHS-HHHHHTEEEEEES-SS-THHHHHHHHHHHHHHHH-TT-----STTTEEEE--HHHHHHHHHSTTT-PPPPHHHHHHHHHHHHHHHHHHHHHHHHHHTSPPB---PPPPSS----------TTSGGG---EEEEE-TTS-HHHHHHHHHHHHH-SSHHHHHHS----SS--EEEEE-TTT--EEEEE-

pLDDT: mean 77.57, std 16.66, range [35.22, 97.81]

Foldseek 3Di:
DPVVVLVVVLVVVLPDQWALAEEEEDEAPPPCPPPVVLVSVLVVQVLDAQQRLLRYAYEYEQDPDSHCVLVVVVVSQVVSCVVPVSHDNDDDPLRYFYAYLVLVVVLLCCAPPNNDDDDPVRQVVSFVRLLRNLVRLVSVVVSSVVRDTDRPPDPDPPDDDDDDDDDDDPVVPPPDHHYHYDYDPPDPPQSVVQSSVLSPVDNGSVCCRVDPRDRPDWDKDWDQDPPPRDIDIDID

Organism: NCBI:txid334625